Protein AF-A0A059C515-F1 (afdb_monomer)

Solvent-accessible surface area (backbone atoms only — not comparable to full-atom values): 14331 Å² total; per-residue (Å²): 95,68,68,57,52,56,50,42,71,74,67,39,84,42,75,73,49,51,68,60,41,17,65,54,20,40,55,52,39,53,46,28,71,75,69,33,53,80,64,53,57,75,72,48,82,73,54,76,78,49,45,63,53,48,50,50,46,46,50,54,56,61,72,62,64,78,89,68,88,66,91,82,68,89,79,18,59,69,30,32,51,43,47,43,44,51,47,48,43,53,40,58,69,48,97,62,66,66,65,83,68,39,76,64,58,82,75,47,92,76,71,58,97,82,65,66,47,71,65,56,51,50,54,50,50,56,30,59,57,29,16,33,40,92,59,68,47,12,58,42,27,17,50,25,50,16,46,48,44,49,39,90,91,23,62,68,56,32,52,56,47,51,54,51,48,52,54,57,70,69,49,87,54,92,45,73,58,45,50,31,28,52,46,20,50,44,46,18,51,31,39,25,57,70,61,38,52,59,79,75,46,58,81,47,45,66,61,55,49,51,54,49,57,54,43,64,73,33,72,67,34,74,73,28,69,69,47,42,53,32,51,54,54,27,53,53,36,53,51,58,60,71,48,79,86,77,80,61,92,81,65,81,130

Sequence (253 aa):
MFIIRSRTIELGASDEILAIIKPICIIIYSLVTVCGYKAVIKFFPHQVSDLELAVSLLEKCHDTNSVTSLRHESTGEMEAKCVILLWLSILVLVPFDIASVDSSIASNNELGELEPAPLVSRVLGFCKDYLSSAGPMRTISGLLLSRLLTRPDMPKAFIRFIDWTHEVLSSSKDDVMGHFQLLGVVEALAALFKAGSRNLLLDVVASVWNDISSLGKSGTAARSPLLRKFLVKLSQRIGLTCLPYRLPSWRYM

pLDDT: mean 84.83, std 12.85, range [37.69, 96.69]

Structure (mmCIF, N/CA/C/O backbone):
data_AF-A0A059C515-F1
#
_entry.id   AF-A0A059C515-F1
#
loop_
_atom_site.group_PDB
_atom_site.id
_atom_site.type_symbol
_atom_site.label_atom_id
_atom_site.label_alt_id
_atom_site.label_comp_id
_atom_site.label_asym_id
_atom_site.label_entity_id
_atom_site.label_seq_id
_atom_site.pdbx_PDB_ins_code
_atom_site.Cartn_x
_atom_site.Cartn_y
_atom_site.Cartn_z
_atom_site.occupancy
_atom_site.B_iso_or_equiv
_atom_site.auth_seq_id
_atom_site.auth_comp_id
_atom_site.auth_asym_id
_atom_site.auth_atom_id
_atom_site.pdbx_PDB_model_num
ATOM 1 N N . MET A 1 1 ? -4.165 0.964 20.915 1.00 81.69 1 MET A N 1
ATOM 2 C CA . MET A 1 1 ? -5.134 0.290 20.022 1.00 81.69 1 MET A CA 1
ATOM 3 C C . MET A 1 1 ? -6.350 -0.287 20.743 1.00 81.69 1 MET A C 1
ATOM 5 O O . MET A 1 1 ? -7.429 -0.152 20.194 1.00 81.69 1 MET A O 1
ATOM 9 N N . PHE A 1 2 ? -6.242 -0.863 21.952 1.00 78.75 2 PHE A N 1
ATOM 10 C CA . PHE A 1 2 ? -7.423 -1.369 22.683 1.00 78.75 2 PHE A CA 1
ATOM 11 C C . PHE A 1 2 ? -8.537 -0.318 22.852 1.00 78.75 2 PHE A C 1
ATOM 13 O O . PHE A 1 2 ? -9.677 -0.594 22.516 1.00 78.75 2 PHE A O 1
ATOM 20 N N . ILE A 1 3 ? -8.193 0.911 23.261 1.00 78.00 3 ILE A N 1
ATOM 21 C CA . ILE A 1 3 ? -9.158 2.020 23.400 1.00 78.00 3 ILE A CA 1
ATOM 22 C C . ILE A 1 3 ? -9.862 2.328 22.070 1.00 78.00 3 ILE A C 1
ATOM 24 O O . ILE A 1 3 ? -11.078 2.470 22.042 1.00 78.00 3 ILE A O 1
ATOM 28 N N . ILE A 1 4 ? -9.103 2.385 20.970 1.00 78.25 4 ILE A N 1
ATOM 29 C CA . ILE A 1 4 ? -9.640 2.620 19.621 1.00 78.25 4 ILE A CA 1
ATOM 30 C C . ILE A 1 4 ? -10.639 1.515 19.261 1.00 78.25 4 ILE A C 1
ATOM 32 O O . ILE A 1 4 ? -11.753 1.808 18.844 1.00 78.25 4 ILE A O 1
ATOM 36 N N . ARG A 1 5 ? -10.271 0.251 19.495 1.00 78.62 5 ARG A N 1
ATOM 37 C CA . ARG A 1 5 ? -11.127 -0.911 19.240 1.00 78.62 5 ARG A CA 1
ATOM 38 C C . ARG A 1 5 ? -12.416 -0.868 20.065 1.00 78.62 5 ARG A C 1
ATOM 40 O O . ARG A 1 5 ? -13.490 -0.913 19.480 1.00 78.62 5 ARG A O 1
ATOM 47 N N . SER A 1 6 ? -12.324 -0.736 21.390 1.00 78.94 6 SER A N 1
ATOM 48 C CA . SER A 1 6 ? -13.500 -0.740 22.272 1.00 78.94 6 SER A CA 1
ATOM 49 C C . SER A 1 6 ? -14.467 0.395 21.942 1.00 78.94 6 SER A C 1
ATOM 51 O O . SER A 1 6 ? -15.659 0.154 21.800 1.00 78.94 6 SER A O 1
ATOM 53 N N . ARG A 1 7 ? -13.956 1.614 21.717 1.00 76.75 7 ARG A N 1
ATOM 54 C CA . ARG A 1 7 ? -14.803 2.756 21.346 1.00 76.75 7 ARG A CA 1
ATOM 55 C C . ARG A 1 7 ? -15.457 2.588 19.982 1.00 76.75 7 ARG A C 1
ATOM 57 O O . ARG A 1 7 ? -16.612 2.961 19.832 1.00 76.75 7 ARG A O 1
ATOM 64 N N . THR A 1 8 ? -14.756 1.990 19.019 1.00 76.00 8 THR A N 1
ATOM 65 C CA . THR A 1 8 ? -15.328 1.725 17.689 1.00 76.00 8 THR A CA 1
ATOM 66 C C . THR A 1 8 ? -16.445 0.687 17.728 1.00 76.00 8 THR A C 1
ATOM 68 O O . THR A 1 8 ? -17.429 0.836 17.012 1.00 76.00 8 THR A O 1
ATOM 71 N N . ILE A 1 9 ? -16.333 -0.320 18.598 1.00 75.50 9 ILE A N 1
ATOM 72 C CA . ILE A 1 9 ? -17.394 -1.313 18.813 1.00 75.50 9 ILE A CA 1
ATOM 73 C C . ILE A 1 9 ? -18.608 -0.685 19.516 1.00 75.50 9 ILE A C 1
ATOM 75 O O . ILE A 1 9 ? -19.738 -0.974 19.143 1.00 75.50 9 ILE A O 1
ATOM 79 N N . GLU A 1 10 ? -18.387 0.171 20.519 1.00 71.62 10 GLU A N 1
ATOM 80 C CA . GLU A 1 10 ? -19.460 0.778 21.324 1.00 71.62 10 GLU A CA 1
ATOM 81 C C . GLU A 1 10 ? -20.285 1.821 20.563 1.00 71.62 10 GLU A C 1
ATOM 83 O O . GLU A 1 10 ? -21.504 1.859 20.697 1.00 71.62 10 GLU A O 1
ATOM 88 N N . LEU A 1 11 ? -19.624 2.693 19.801 1.00 63.88 11 LEU A N 1
ATOM 89 C CA . LEU A 1 11 ? -20.258 3.873 19.205 1.00 63.88 11 LEU A CA 1
ATOM 90 C C . LEU A 1 11 ? -20.558 3.693 17.704 1.00 63.88 11 LEU A C 1
ATOM 92 O O . LEU A 1 11 ? -21.247 4.530 17.121 1.00 63.88 11 LEU A O 1
ATOM 96 N N . GLY A 1 12 ? -20.057 2.612 17.083 1.00 64.00 12 GLY A N 1
ATOM 97 C CA . GLY A 1 12 ? -20.049 2.423 15.628 1.00 64.00 12 GLY A CA 1
ATOM 98 C C . GLY A 1 12 ? -19.200 3.491 14.938 1.00 64.00 12 GLY A C 1
ATOM 99 O O . GLY A 1 12 ? -19.010 4.571 15.477 1.00 64.00 12 GLY A O 1
ATOM 100 N N . ALA A 1 13 ? -18.652 3.252 13.744 1.00 62.75 13 ALA A N 1
ATOM 101 C CA . ALA A 1 13 ? -17.905 4.309 13.055 1.00 62.75 13 ALA A CA 1
ATOM 102 C C . ALA A 1 13 ? -18.816 5.560 12.975 1.00 62.75 13 ALA A C 1
ATOM 104 O O . ALA A 1 13 ? -19.848 5.520 12.325 1.00 62.75 13 ALA A O 1
ATOM 105 N N . SER A 1 14 ? -18.517 6.637 13.698 1.00 72.50 14 SER A N 1
ATOM 106 C CA . SER A 1 14 ? -19.357 7.832 13.893 1.00 72.50 14 SER A CA 1
ATOM 107 C C . SER A 1 14 ? -18.420 9.022 14.082 1.00 72.50 14 SER A C 1
ATOM 109 O O . SER A 1 14 ? -17.276 8.835 14.508 1.00 72.50 14 SER A O 1
ATOM 111 N N . ASP A 1 15 ? -18.858 10.235 13.754 1.00 72.12 15 ASP A N 1
ATOM 112 C CA . ASP A 1 15 ? -17.992 11.423 13.793 1.00 72.12 15 ASP A CA 1
ATOM 113 C C . ASP A 1 15 ? -17.484 11.719 15.214 1.00 72.12 15 ASP A C 1
ATOM 115 O O . ASP A 1 15 ? -16.345 12.154 15.402 1.00 72.12 15 ASP A O 1
ATOM 119 N N . GLU A 1 16 ? -18.273 11.363 16.231 1.00 76.81 16 GLU A N 1
ATOM 120 C CA . GLU A 1 16 ? -17.880 11.434 17.643 1.00 76.81 16 GLU A CA 1
ATOM 121 C C . GLU A 1 16 ? -16.689 10.521 17.966 1.00 76.81 16 GLU A C 1
ATOM 123 O O . GLU A 1 16 ? -15.795 10.893 18.731 1.00 76.81 16 GLU A O 1
ATOM 128 N N . ILE A 1 17 ? -16.616 9.343 17.335 1.00 80.56 17 ILE A N 1
ATOM 129 C CA . ILE A 1 17 ? -15.472 8.443 17.496 1.00 80.56 17 ILE A CA 1
ATOM 130 C C . ILE A 1 17 ? -14.214 9.096 16.944 1.00 80.56 17 ILE A C 1
ATOM 132 O O . ILE A 1 17 ? -13.145 9.000 17.552 1.00 80.56 17 ILE A O 1
ATOM 136 N N . LEU A 1 18 ? -14.321 9.742 15.785 1.00 78.88 18 LEU A N 1
ATOM 137 C CA . LEU A 1 18 ? -13.162 10.315 15.122 1.00 78.88 18 LEU A CA 1
ATOM 138 C C . LEU A 1 18 ? -12.515 11.404 15.990 1.00 78.88 18 LEU A C 1
ATOM 140 O O . LEU A 1 18 ? -11.286 11.462 16.074 1.00 78.88 18 LEU A O 1
ATOM 144 N N . ALA A 1 19 ? -13.321 12.193 16.708 1.00 80.81 19 ALA A N 1
ATOM 145 C CA . ALA A 1 19 ? -12.839 13.178 17.677 1.00 80.81 19 ALA A CA 1
ATOM 146 C C . ALA A 1 19 ? -12.031 12.546 18.830 1.00 80.81 19 ALA A C 1
ATOM 148 O O . ALA A 1 19 ? -11.053 13.133 19.291 1.00 80.81 19 ALA A O 1
ATOM 149 N N . ILE A 1 20 ? -12.383 11.328 19.256 1.00 83.88 20 ILE A N 1
ATOM 150 C CA . ILE A 1 20 ? -11.673 10.585 20.312 1.00 83.88 20 ILE A CA 1
ATOM 151 C C . ILE A 1 20 ? -10.415 9.892 19.763 1.00 83.88 20 ILE A C 1
ATOM 153 O O . ILE A 1 20 ? -9.376 9.855 20.425 1.00 83.88 20 ILE A O 1
ATOM 157 N N . ILE A 1 21 ? -10.489 9.324 18.555 1.00 86.00 21 ILE A N 1
ATOM 158 C CA . ILE A 1 21 ? -9.388 8.567 17.946 1.00 86.00 21 ILE A CA 1
ATOM 159 C C . ILE A 1 21 ? -8.242 9.491 17.528 1.00 86.00 21 ILE A C 1
ATOM 161 O O . ILE A 1 21 ? -7.082 9.135 17.738 1.00 86.00 21 ILE A O 1
ATOM 165 N N . LYS A 1 22 ? -8.542 10.669 16.963 1.00 88.06 22 LYS A N 1
ATOM 166 C CA . LYS A 1 22 ? -7.547 11.611 16.421 1.00 88.06 22 LYS A CA 1
ATOM 167 C C . LYS A 1 22 ? -6.398 11.905 17.411 1.00 88.06 22 LYS A C 1
ATOM 169 O O . LYS A 1 22 ? -5.252 11.623 17.053 1.00 88.06 22 LYS A O 1
ATOM 174 N N . PRO A 1 23 ? -6.638 12.343 18.667 1.00 88.75 23 PRO A N 1
ATOM 175 C CA . PRO A 1 23 ? -5.567 12.565 19.647 1.00 88.75 23 PRO A CA 1
ATOM 176 C C . PRO A 1 23 ? -4.734 11.315 19.958 1.00 88.75 23 PRO A C 1
ATOM 178 O O . PRO A 1 23 ? -3.511 11.381 20.075 1.00 88.75 23 PRO A O 1
ATOM 181 N N . ILE A 1 24 ? -5.377 10.147 20.056 1.00 90.12 24 ILE A N 1
ATOM 182 C CA . ILE A 1 24 ? -4.689 8.877 20.328 1.00 90.12 24 ILE A CA 1
ATOM 183 C C . ILE A 1 24 ? -3.789 8.505 19.144 1.00 90.12 24 ILE A C 1
ATOM 185 O O . ILE A 1 24 ? -2.650 8.071 19.332 1.00 90.12 24 ILE A O 1
ATOM 189 N N . CYS A 1 25 ? -4.276 8.696 17.920 1.00 90.69 25 CYS A N 1
ATOM 190 C CA . CYS A 1 25 ? -3.511 8.456 16.706 1.00 90.69 25 CYS A CA 1
ATOM 191 C C . CYS A 1 25 ? -2.313 9.396 16.578 1.00 90.69 25 CYS A C 1
ATOM 193 O O . CYS A 1 25 ? -1.275 8.931 16.121 1.00 90.69 25 CYS A O 1
ATOM 195 N N . ILE A 1 26 ? -2.391 10.647 17.048 1.00 91.38 26 ILE A N 1
ATOM 196 C CA . ILE A 1 26 ? -1.224 11.547 17.114 1.00 91.38 26 ILE A CA 1
ATOM 197 C C . ILE A 1 26 ? -0.125 10.944 17.997 1.00 91.38 26 ILE A C 1
ATOM 199 O O . ILE A 1 26 ? 1.039 10.883 17.592 1.00 91.38 26 ILE A O 1
ATOM 203 N N . ILE A 1 27 ? -0.484 10.437 19.180 1.00 92.38 27 ILE A N 1
ATOM 204 C CA . ILE A 1 27 ? 0.472 9.810 20.105 1.00 92.38 27 ILE A CA 1
ATOM 205 C C . ILE A 1 27 ? 1.080 8.549 19.475 1.00 92.38 27 ILE A C 1
ATOM 207 O O . ILE A 1 27 ? 2.300 8.384 19.459 1.00 92.38 27 ILE A O 1
ATOM 211 N N . ILE A 1 28 ? 0.248 7.667 18.911 1.00 92.44 28 ILE A N 1
ATOM 212 C CA . ILE A 1 28 ? 0.721 6.433 18.265 1.00 92.44 28 ILE A CA 1
ATOM 213 C C . ILE A 1 28 ? 1.616 6.762 17.069 1.00 92.44 28 ILE A C 1
ATOM 215 O O . ILE A 1 28 ? 2.667 6.145 16.904 1.00 92.44 28 ILE A O 1
ATOM 219 N N . TYR A 1 29 ? 1.232 7.735 16.246 1.00 93.19 29 TYR A N 1
ATOM 220 C CA . TYR A 1 29 ? 2.023 8.159 15.101 1.00 93.19 29 TYR A CA 1
ATOM 221 C C . TYR A 1 29 ? 3.371 8.740 15.541 1.00 93.19 29 TYR A C 1
ATOM 223 O O . TYR A 1 29 ? 4.395 8.396 14.957 1.00 93.19 29 TYR A O 1
ATOM 231 N N . SER A 1 30 ? 3.404 9.511 16.629 1.00 93.06 30 SER A N 1
ATOM 232 C CA . SER A 1 30 ? 4.649 10.010 17.229 1.00 93.06 30 SER A CA 1
ATOM 233 C C . SER A 1 30 ? 5.569 8.869 17.689 1.00 93.06 30 SER A C 1
ATOM 235 O O . SER A 1 30 ? 6.781 8.913 17.491 1.00 93.06 30 SER A O 1
ATOM 237 N N . LEU A 1 31 ? 5.014 7.784 18.237 1.00 93.31 31 LEU A N 1
ATOM 238 C CA . LEU A 1 31 ? 5.797 6.581 18.544 1.00 93.31 31 LEU A CA 1
ATOM 239 C C . LEU A 1 31 ? 6.290 5.877 17.272 1.00 93.31 31 LEU A C 1
ATOM 241 O O . LEU A 1 31 ? 7.421 5.396 17.225 1.00 93.31 31 LEU A O 1
ATOM 245 N N . VAL A 1 32 ? 5.464 5.822 16.224 1.00 94.12 32 VAL A N 1
ATOM 246 C CA . VAL A 1 32 ? 5.832 5.231 14.927 1.00 94.12 32 VAL A CA 1
ATOM 247 C C . VAL A 1 32 ? 6.980 5.998 14.271 1.00 94.12 32 VAL A C 1
ATOM 249 O O . VAL A 1 32 ? 7.855 5.363 13.677 1.00 94.12 32 VAL A O 1
ATOM 252 N N . THR A 1 33 ? 7.007 7.328 14.380 1.00 92.25 33 THR A N 1
ATOM 253 C CA . THR A 1 33 ? 8.072 8.161 13.807 1.00 92.25 33 THR A CA 1
ATOM 254 C C . THR A 1 33 ? 9.383 8.040 14.581 1.00 92.25 33 THR A C 1
ATOM 256 O O . THR A 1 33 ? 10.433 7.943 13.948 1.00 92.25 33 THR A O 1
ATOM 259 N N . VAL A 1 34 ? 9.342 7.974 15.917 1.00 94.88 34 VAL A N 1
ATOM 260 C CA . VAL A 1 34 ? 10.549 7.885 16.763 1.00 94.88 34 VAL A CA 1
ATOM 261 C C . VAL A 1 34 ? 11.114 6.462 16.829 1.00 94.88 34 VAL A C 1
ATOM 263 O O . VAL A 1 34 ? 12.306 6.256 16.615 1.00 94.88 34 VAL A O 1
ATOM 266 N N . CYS A 1 35 ? 10.278 5.459 17.109 1.00 92.62 35 CYS A N 1
ATOM 267 C CA . CYS A 1 35 ? 10.721 4.072 17.305 1.00 92.62 35 CYS A CA 1
ATOM 268 C C . CYS A 1 35 ? 10.749 3.252 16.004 1.00 92.62 35 CYS A C 1
ATOM 270 O O . CYS A 1 35 ? 11.296 2.147 15.965 1.00 92.62 35 CYS A O 1
ATOM 272 N N . GLY A 1 36 ? 10.131 3.766 14.940 1.00 92.62 36 GLY A N 1
ATOM 273 C CA . GLY A 1 36 ? 9.911 3.053 13.690 1.00 92.62 36 GLY A CA 1
ATOM 274 C C . GLY A 1 36 ? 8.684 2.138 13.737 1.00 92.62 36 GLY A C 1
ATOM 275 O O . GLY A 1 36 ? 8.424 1.429 14.713 1.00 92.62 36 GLY A O 1
ATOM 276 N N . TYR A 1 37 ? 7.950 2.081 12.622 1.00 92.56 37 TYR A N 1
ATOM 277 C CA . TYR A 1 37 ? 6.679 1.350 12.542 1.00 92.56 37 TYR A CA 1
ATOM 278 C C . TYR A 1 37 ? 6.788 -0.119 12.974 1.00 92.56 37 TYR A C 1
ATOM 280 O O . TYR A 1 37 ? 5.905 -0.623 13.656 1.00 92.56 37 TYR A O 1
ATOM 288 N N . LYS A 1 38 ? 7.890 -0.809 12.645 1.00 92.50 38 LYS A N 1
ATOM 289 C CA . LYS A 1 38 ? 8.082 -2.235 12.961 1.00 92.50 38 LYS A CA 1
ATOM 290 C C . LYS A 1 38 ? 8.102 -2.547 14.456 1.00 92.50 38 LYS A C 1
ATOM 292 O O . LYS A 1 38 ? 7.774 -3.669 14.831 1.00 92.50 38 LYS A O 1
ATOM 297 N N . ALA A 1 39 ? 8.541 -1.603 15.285 1.00 93.69 39 ALA A N 1
ATOM 298 C CA . ALA A 1 39 ? 8.528 -1.770 16.732 1.00 93.69 39 ALA A CA 1
ATOM 299 C C . ALA A 1 39 ? 7.097 -1.640 17.267 1.00 93.69 39 ALA A C 1
ATOM 301 O O . ALA A 1 39 ? 6.660 -2.466 18.061 1.00 93.69 39 ALA A O 1
ATOM 302 N N . VAL A 1 40 ? 6.355 -0.654 16.759 1.00 92.88 40 VAL A N 1
ATOM 303 C CA . VAL A 1 40 ? 5.016 -0.298 17.241 1.00 92.88 40 VAL A CA 1
ATOM 304 C C . VAL A 1 40 ? 3.941 -1.289 16.784 1.00 92.88 40 VAL A C 1
ATOM 306 O O . VAL A 1 40 ? 3.088 -1.668 17.583 1.00 92.88 40 VAL A O 1
ATOM 309 N N . ILE A 1 41 ? 4.000 -1.772 15.536 1.00 91.69 41 ILE A N 1
ATOM 310 C CA . ILE A 1 41 ? 2.987 -2.691 14.982 1.00 91.69 41 ILE A CA 1
ATOM 311 C C . ILE A 1 41 ? 2.811 -3.978 15.792 1.00 91.69 41 ILE A C 1
ATOM 313 O O . ILE A 1 41 ? 1.730 -4.550 15.808 1.00 91.69 41 ILE A O 1
ATOM 317 N N . LYS A 1 42 ? 3.846 -4.423 16.510 1.00 90.25 42 LYS A N 1
ATOM 318 C CA . LYS A 1 42 ? 3.786 -5.637 17.337 1.00 90.25 42 LYS A CA 1
ATOM 319 C C . LYS A 1 42 ? 2.742 -5.542 18.453 1.00 90.25 42 LYS A C 1
ATOM 321 O O . LYS A 1 42 ? 2.279 -6.568 18.931 1.00 90.25 42 LYS A O 1
ATOM 326 N N . PHE A 1 43 ? 2.379 -4.324 18.853 1.00 90.06 43 PHE A N 1
ATOM 327 C CA . PHE A 1 43 ? 1.407 -4.050 19.912 1.00 90.06 43 PHE A CA 1
ATOM 328 C C . PHE A 1 43 ? -0.010 -3.796 19.385 1.00 90.06 43 PHE A C 1
ATOM 330 O O . PHE A 1 43 ? -0.911 -3.459 20.156 1.00 90.06 43 PHE A O 1
ATOM 337 N N . PHE A 1 44 ? -0.223 -3.886 18.072 1.00 90.62 44 PHE A N 1
ATOM 338 C CA . PHE A 1 44 ? -1.554 -3.723 17.503 1.00 90.62 44 PHE A CA 1
ATOM 339 C C . PHE A 1 44 ? -2.353 -5.022 17.681 1.00 90.62 44 PHE A C 1
ATOM 341 O O . PHE A 1 44 ? -1.762 -6.095 17.763 1.00 90.62 44 PHE A O 1
ATOM 348 N N . PRO A 1 45 ? -3.686 -4.968 17.798 1.00 89.25 45 PRO A N 1
ATOM 349 C CA . PRO A 1 45 ? -4.510 -6.165 17.861 1.00 89.25 45 PRO A CA 1
ATOM 350 C C . PRO A 1 45 ? -4.573 -6.823 16.477 1.00 89.25 45 PRO A C 1
ATOM 352 O O . PRO A 1 45 ? -4.548 -6.142 15.452 1.00 89.25 45 PRO A O 1
ATOM 355 N N . HIS A 1 46 ? -4.624 -8.154 16.473 1.00 88.12 46 HIS A N 1
ATOM 356 C CA . HIS A 1 46 ? -4.555 -8.997 15.273 1.00 88.12 46 HIS A CA 1
ATOM 357 C C . HIS A 1 46 ? -5.832 -9.837 15.096 1.00 88.12 46 HIS A C 1
ATOM 359 O O . HIS A 1 46 ? -5.781 -10.933 14.541 1.00 88.12 46 HIS A O 1
ATOM 365 N N . GLN A 1 47 ? -6.964 -9.395 15.650 1.00 86.19 47 GLN A N 1
ATOM 366 C CA . GLN A 1 47 ? -8.194 -10.180 15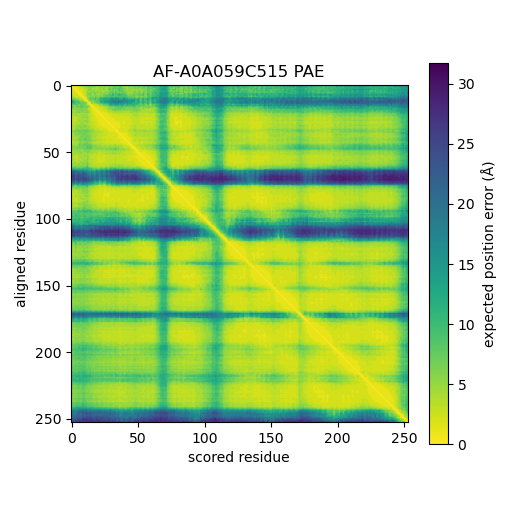.590 1.00 86.19 47 GLN A CA 1
ATOM 367 C C . GLN A 1 47 ? -8.871 -10.015 14.232 1.00 86.19 47 GLN A C 1
ATOM 369 O O . GLN A 1 47 ? -8.890 -8.929 13.663 1.00 86.19 47 GLN A O 1
ATOM 374 N N . VAL A 1 48 ? -9.459 -11.101 13.732 1.00 83.12 48 VAL A N 1
ATOM 375 C CA . VAL A 1 48 ? -10.125 -11.136 12.421 1.00 83.12 48 VAL A CA 1
ATOM 376 C C . VAL A 1 48 ? -11.294 -10.151 12.356 1.00 83.12 48 VAL A C 1
ATOM 378 O O . VAL A 1 48 ? -11.447 -9.433 11.374 1.00 83.12 48 VAL A O 1
ATOM 381 N N . SER A 1 49 ? -12.055 -10.054 13.451 1.00 82.44 49 SER A N 1
ATOM 382 C CA . SER A 1 49 ? -13.174 -9.118 13.621 1.00 82.44 49 SER A CA 1
ATOM 383 C C . SER A 1 49 ? -12.776 -7.652 13.462 1.00 82.44 49 SER A C 1
ATOM 385 O O . SER A 1 49 ? -13.617 -6.807 13.178 1.00 82.44 49 SER A O 1
ATOM 387 N N . ASP A 1 50 ? -11.497 -7.331 13.664 1.00 85.38 50 ASP A N 1
ATOM 388 C CA . ASP A 1 50 ? -11.021 -5.957 13.594 1.00 85.38 50 ASP A CA 1
ATOM 389 C C . ASP A 1 50 ? -10.789 -5.496 12.142 1.00 85.38 50 ASP A C 1
ATOM 391 O O . ASP A 1 50 ? -10.583 -4.306 11.916 1.00 85.38 50 ASP A O 1
ATOM 395 N N . LEU A 1 51 ? -10.810 -6.405 11.154 1.00 87.12 51 LEU A N 1
ATOM 396 C CA . LEU A 1 51 ? -10.560 -6.073 9.747 1.00 87.12 51 LEU A CA 1
ATOM 397 C C . LEU A 1 51 ? -11.648 -5.161 9.174 1.00 87.12 51 LEU A C 1
ATOM 399 O O . LEU A 1 51 ? -11.337 -4.064 8.714 1.00 87.12 51 LEU A O 1
ATOM 403 N N . GLU A 1 52 ? -12.909 -5.586 9.237 1.00 86.50 52 GLU A N 1
ATOM 404 C CA . GLU A 1 52 ? -14.050 -4.799 8.751 1.00 86.50 52 GLU A CA 1
ATOM 405 C C . GLU A 1 52 ? -14.160 -3.466 9.508 1.00 86.50 52 GLU A C 1
ATOM 407 O O . GLU A 1 52 ? -14.316 -2.399 8.910 1.00 86.50 52 GLU A O 1
ATOM 412 N N . LEU A 1 53 ? -13.934 -3.510 10.824 1.00 87.75 53 LEU A N 1
ATOM 413 C CA . LEU A 1 53 ? -13.879 -2.333 11.683 1.00 87.75 53 LEU A CA 1
ATOM 414 C C . LEU A 1 53 ? -12.807 -1.341 11.209 1.00 87.75 53 LEU A C 1
ATOM 416 O O . LEU A 1 53 ? -13.100 -0.160 11.023 1.00 87.75 53 LEU A O 1
ATOM 420 N N . ALA A 1 54 ? -11.576 -1.794 10.971 1.00 89.81 54 ALA A N 1
ATOM 421 C CA . ALA A 1 54 ? -10.490 -0.926 10.529 1.00 89.81 54 ALA A CA 1
ATOM 422 C C . ALA A 1 54 ? -10.744 -0.326 9.134 1.00 89.81 54 ALA A C 1
ATOM 424 O O . ALA A 1 54 ? -10.387 0.831 8.906 1.00 89.81 54 ALA A O 1
ATOM 425 N N . VAL A 1 55 ? -11.387 -1.067 8.222 1.00 90.06 55 VAL A N 1
ATOM 426 C CA . VAL A 1 55 ? -11.789 -0.545 6.904 1.00 90.06 55 VAL A CA 1
ATOM 427 C C . VAL A 1 55 ? -12.865 0.530 7.049 1.00 90.06 55 VAL A C 1
ATOM 429 O O . VAL A 1 55 ? -12.710 1.603 6.472 1.00 90.06 55 VAL A O 1
ATOM 432 N N . SER A 1 56 ? -13.893 0.299 7.872 1.00 88.81 56 SER A N 1
ATOM 433 C CA . SER A 1 56 ? -14.953 1.289 8.119 1.00 88.81 56 SER A CA 1
ATOM 434 C C . SER A 1 56 ? -14.413 2.586 8.738 1.00 88.81 56 SER A C 1
ATOM 436 O O . SER A 1 56 ? -14.810 3.682 8.349 1.00 88.81 56 SER A O 1
ATOM 438 N N . LEU A 1 57 ? -13.443 2.489 9.656 1.00 87.62 57 LEU A N 1
ATOM 439 C CA . LEU A 1 57 ? -12.774 3.662 10.219 1.00 87.62 57 LEU A CA 1
ATOM 440 C C . LEU A 1 57 ? -11.963 4.413 9.163 1.00 87.62 57 LEU A C 1
ATOM 442 O O . LEU A 1 57 ? -11.951 5.645 9.169 1.00 87.62 57 LEU A O 1
ATOM 446 N N . LEU A 1 58 ? -11.271 3.688 8.278 1.00 89.38 58 LEU A N 1
ATOM 447 C CA . LEU A 1 58 ? -10.493 4.302 7.206 1.00 89.38 58 LEU A CA 1
ATOM 448 C C . LEU A 1 58 ? -11.398 5.046 6.224 1.00 89.38 58 LEU A C 1
ATOM 450 O O . LEU A 1 58 ? -11.061 6.161 5.843 1.00 89.38 58 LEU A O 1
ATOM 454 N N . GLU A 1 59 ? -12.536 4.452 5.868 1.00 89.44 59 GLU A N 1
ATOM 455 C CA . GLU A 1 59 ? -13.561 5.045 5.004 1.00 89.44 59 GLU A CA 1
ATOM 456 C C . GLU A 1 59 ? -14.056 6.375 5.575 1.00 89.44 59 GLU A C 1
ATOM 458 O O . GLU A 1 59 ? -13.926 7.411 4.927 1.00 89.44 59 GLU A O 1
ATOM 463 N N . LYS A 1 60 ? -14.441 6.403 6.856 1.00 86.25 60 LYS A N 1
ATOM 464 C CA . LYS A 1 60 ? -14.834 7.660 7.510 1.00 86.25 60 LYS A CA 1
ATOM 465 C C . LYS A 1 60 ? -13.735 8.707 7.519 1.00 86.25 60 LYS A C 1
ATOM 467 O O . LYS A 1 60 ? -14.003 9.879 7.270 1.00 86.25 60 LYS A O 1
ATOM 472 N N . CYS A 1 61 ? -12.498 8.295 7.802 1.00 84.56 61 CYS A N 1
ATOM 473 C CA . CYS A 1 61 ? -11.350 9.198 7.758 1.00 84.56 61 CYS A CA 1
ATOM 474 C C . CYS A 1 61 ? -11.099 9.721 6.336 1.00 84.56 61 CYS A C 1
ATOM 476 O O . CYS A 1 61 ? -10.613 10.840 6.175 1.00 84.56 61 CYS A O 1
ATOM 478 N N . HIS A 1 62 ? -11.353 8.908 5.308 1.00 84.06 62 HIS A N 1
ATOM 479 C CA . HIS A 1 62 ? -11.183 9.281 3.909 1.00 84.06 62 HIS A CA 1
ATOM 480 C C . HIS A 1 62 ? -12.193 10.361 3.501 1.00 84.06 62 HIS A C 1
ATOM 482 O O . HIS A 1 62 ? -11.776 11.375 2.943 1.00 84.06 62 HIS A O 1
ATOM 488 N N . ASP A 1 63 ? -13.464 10.194 3.872 1.00 78.88 63 ASP A N 1
ATOM 489 C CA . ASP A 1 63 ? -14.552 11.123 3.536 1.00 78.88 63 ASP A CA 1
ATOM 490 C C . ASP A 1 63 ? -14.456 12.465 4.273 1.00 78.88 63 ASP A C 1
ATOM 492 O O . ASP A 1 63 ? -14.839 13.504 3.733 1.00 78.88 63 ASP A O 1
ATOM 496 N N . THR A 1 64 ? -13.869 12.480 5.476 1.00 70.69 64 THR A N 1
ATOM 497 C CA . THR A 1 64 ? -13.516 13.718 6.198 1.00 70.69 64 THR A CA 1
ATOM 498 C C . THR A 1 64 ? -12.294 14.401 5.568 1.00 70.69 64 THR A C 1
ATOM 500 O O . THR A 1 64 ? -11.257 14.609 6.199 1.00 70.69 64 THR A O 1
ATOM 503 N N . ASN A 1 65 ? -12.383 14.750 4.284 1.00 57.06 65 ASN A N 1
ATOM 504 C CA . ASN A 1 65 ? -11.392 15.593 3.630 1.00 57.06 65 ASN A CA 1
ATOM 505 C C . ASN A 1 65 ? -11.430 16.998 4.247 1.00 57.06 65 ASN A C 1
ATOM 507 O O . ASN A 1 65 ? -12.402 17.736 4.098 1.00 57.06 65 ASN A O 1
ATOM 511 N N . SER A 1 66 ? -10.351 17.339 4.958 1.00 51.97 66 SER A N 1
ATOM 512 C CA . SER A 1 66 ? -10.094 18.641 5.574 1.00 51.97 66 SER A CA 1
ATOM 513 C C . SER A 1 66 ? -10.467 19.807 4.652 1.00 51.97 66 SER A C 1
ATOM 515 O O . SER A 1 66 ? -9.806 20.077 3.650 1.00 51.97 66 SER A O 1
ATOM 517 N N . VAL A 1 67 ? -11.493 20.551 5.061 1.00 48.62 67 VAL A N 1
ATOM 518 C CA . VAL A 1 67 ? -11.819 21.902 4.574 1.00 48.62 67 VAL A CA 1
ATOM 519 C C . VAL A 1 67 ? -10.824 22.940 5.139 1.00 48.62 67 VAL A C 1
ATOM 521 O O . VAL A 1 67 ? -10.855 24.117 4.795 1.00 48.62 67 VAL A O 1
ATOM 524 N N . THR A 1 68 ? -9.888 22.529 5.998 1.00 43.31 68 THR A N 1
ATOM 525 C CA . THR A 1 68 ? -9.016 23.413 6.776 1.00 43.31 68 THR A CA 1
ATOM 526 C C . THR A 1 68 ? -7.564 23.328 6.309 1.00 43.31 68 THR A C 1
ATOM 528 O O . THR A 1 68 ? -6.675 22.806 6.974 1.00 43.31 68 THR A O 1
ATOM 531 N N . SER A 1 69 ? -7.289 23.960 5.168 1.00 38.94 69 SER A N 1
ATOM 532 C CA . SER A 1 69 ? -5.946 24.194 4.615 1.00 38.94 69 SER A CA 1
ATOM 533 C C . SER A 1 69 ? -5.077 25.178 5.426 1.00 38.94 69 SER A C 1
ATOM 535 O O . SER A 1 69 ? -4.112 25.734 4.896 1.00 38.94 69 SER A O 1
ATOM 537 N N . LEU A 1 70 ? -5.394 25.436 6.697 1.00 40.84 70 LEU A N 1
ATOM 538 C CA . LEU A 1 70 ? -4.654 26.366 7.546 1.00 40.84 70 LEU A CA 1
ATOM 539 C C . LEU A 1 70 ? -3.759 25.583 8.503 1.00 40.84 70 LEU A C 1
ATOM 541 O O . LEU A 1 70 ? -4.158 25.124 9.568 1.00 40.84 70 LEU A O 1
ATOM 545 N N . ARG A 1 71 ? -2.507 25.438 8.064 1.00 42.44 71 ARG A N 1
ATOM 546 C CA . ARG A 1 71 ? -1.366 24.974 8.852 1.00 42.44 71 ARG A CA 1
ATOM 547 C C . ARG A 1 71 ? -1.288 25.770 10.159 1.00 42.44 71 ARG A C 1
ATOM 549 O O . ARG A 1 71 ? -0.791 26.890 10.116 1.00 42.44 71 ARG A O 1
ATOM 556 N N . HIS A 1 72 ? -1.731 25.207 11.281 1.00 37.69 72 HIS A N 1
ATOM 557 C CA . HIS A 1 72 ? -1.138 25.488 12.600 1.00 37.69 72 HIS A CA 1
ATOM 558 C C . HIS A 1 72 ? -1.496 24.475 13.693 1.00 37.69 72 HIS A C 1
ATOM 560 O O . HIS A 1 72 ? -0.773 24.403 14.679 1.00 37.69 72 HIS A O 1
ATOM 566 N N . GLU A 1 73 ? -2.509 23.628 13.508 1.00 46.53 73 GLU A N 1
ATOM 567 C CA . GLU A 1 73 ? -2.824 22.572 14.474 1.00 46.53 73 GLU A CA 1
ATOM 568 C C . GLU A 1 73 ? -2.950 21.232 13.756 1.00 46.53 73 GLU A C 1
ATOM 570 O O . GLU A 1 73 ? -3.733 21.086 12.817 1.00 46.53 73 GLU A O 1
ATOM 575 N N . SER A 1 74 ? -2.151 20.245 14.167 1.00 57.22 74 SER A N 1
ATOM 576 C CA . SER A 1 74 ? -2.294 18.865 13.711 1.00 57.22 74 SER A CA 1
ATOM 577 C C . SER A 1 74 ? -3.683 18.366 14.107 1.00 57.22 74 SER A C 1
ATOM 579 O O . SER A 1 74 ? -3.880 17.893 15.222 1.00 57.22 74 SER A O 1
ATOM 581 N N . THR A 1 75 ? -4.662 18.445 13.201 1.00 68.69 75 THR A N 1
ATOM 582 C CA . THR A 1 75 ? -6.044 17.977 13.430 1.00 68.69 75 THR A CA 1
ATOM 583 C C . THR A 1 75 ? -6.113 16.456 13.677 1.00 68.69 75 THR A C 1
ATOM 585 O O . THR A 1 75 ? -7.185 15.899 13.895 1.00 68.69 75 THR A O 1
ATOM 588 N N . GLY A 1 76 ? -4.979 15.744 13.629 1.00 79.38 76 GLY A N 1
ATOM 589 C CA . GLY A 1 76 ? -4.872 14.306 13.866 1.00 79.38 76 GLY A CA 1
ATOM 590 C C . GLY A 1 76 ? -5.388 13.450 12.712 1.00 79.38 76 GLY A C 1
ATOM 591 O O . GLY A 1 76 ? -5.360 12.227 12.799 1.00 79.38 76 GLY A O 1
ATOM 592 N N . GLU A 1 77 ? -5.883 14.065 11.635 1.00 85.31 77 GLU A N 1
ATOM 593 C CA . GLU A 1 77 ? -6.477 13.377 10.481 1.00 85.31 77 GLU A CA 1
ATOM 594 C C . GLU A 1 77 ? -5.451 12.564 9.710 1.00 85.31 77 GLU A C 1
ATOM 596 O O . GLU A 1 77 ? -5.688 11.412 9.343 1.00 85.31 77 GLU A O 1
ATOM 601 N N . MET A 1 78 ? -4.288 13.166 9.481 1.00 87.94 78 MET A N 1
ATOM 602 C CA . MET A 1 78 ? -3.197 12.518 8.778 1.00 87.94 78 MET A CA 1
ATOM 603 C C . MET A 1 78 ? -2.667 11.334 9.588 1.00 87.94 78 MET A C 1
ATOM 605 O O . MET A 1 78 ? -2.458 10.242 9.053 1.00 87.94 78 MET A O 1
ATOM 609 N N . GLU A 1 79 ? -2.472 11.553 10.885 1.00 90.94 79 GLU A N 1
ATOM 610 C CA . GLU A 1 79 ? -1.993 10.571 11.844 1.00 90.94 79 GLU A CA 1
ATOM 611 C C . GLU A 1 79 ? -2.989 9.420 11.984 1.00 90.94 79 GLU A C 1
ATOM 613 O O . GLU A 1 79 ? -2.578 8.260 11.961 1.00 90.94 79 GLU A O 1
ATOM 618 N N . ALA A 1 80 ? -4.293 9.713 12.035 1.00 90.88 80 ALA A N 1
ATOM 619 C CA . ALA A 1 80 ? -5.351 8.707 12.043 1.00 90.88 80 ALA A CA 1
ATOM 620 C C . ALA A 1 80 ? -5.300 7.830 10.789 1.00 90.88 80 ALA A C 1
ATOM 622 O O . ALA A 1 80 ? -5.161 6.611 10.911 1.00 90.88 80 ALA A O 1
ATOM 623 N N . LYS A 1 81 ? -5.289 8.435 9.591 1.00 91.56 81 LYS A N 1
ATOM 624 C CA . LYS A 1 81 ? -5.152 7.711 8.313 1.00 91.56 81 LYS A CA 1
ATOM 625 C C . LYS A 1 81 ? -3.907 6.815 8.310 1.00 91.56 81 LYS A C 1
ATOM 627 O O . LYS A 1 81 ? -3.991 5.634 7.981 1.00 91.56 81 LYS A O 1
ATOM 632 N N . CYS A 1 82 ? -2.756 7.334 8.745 1.00 92.50 82 CYS A N 1
ATOM 633 C CA . CYS A 1 82 ? -1.505 6.570 8.796 1.00 92.50 82 CYS A CA 1
ATOM 634 C C . CYS A 1 82 ? -1.562 5.390 9.776 1.00 92.50 82 CYS A C 1
ATOM 636 O O . CYS A 1 82 ? -1.125 4.290 9.437 1.00 92.50 82 CYS A O 1
ATOM 638 N N . VAL A 1 83 ? -2.078 5.604 10.989 1.00 94.12 83 VAL A N 1
ATOM 639 C CA . VAL A 1 83 ? -2.172 4.566 12.026 1.00 94.12 83 VAL A CA 1
ATOM 640 C C . VAL A 1 83 ? -3.157 3.473 11.615 1.00 94.12 83 VAL A C 1
ATOM 642 O O . VAL A 1 83 ? -2.850 2.295 11.796 1.00 94.12 83 VAL A O 1
ATOM 645 N N . ILE A 1 84 ? -4.292 3.836 11.013 1.00 93.38 84 ILE A N 1
ATOM 646 C CA . ILE A 1 84 ? -5.295 2.877 10.533 1.00 93.38 84 ILE A CA 1
ATOM 647 C C . ILE A 1 84 ? -4.752 2.068 9.348 1.00 93.38 84 ILE A C 1
ATOM 649 O O . ILE A 1 84 ? -4.827 0.841 9.373 1.00 93.38 84 ILE A O 1
ATOM 653 N N . LEU A 1 85 ? -4.115 2.704 8.357 1.00 94.50 85 LEU A N 1
ATOM 654 C CA . LEU A 1 85 ? -3.449 1.991 7.255 1.00 94.50 85 LEU A CA 1
ATOM 655 C C . LEU A 1 85 ? -2.374 1.024 7.768 1.00 94.50 85 LEU A C 1
ATOM 657 O O . LEU A 1 85 ? -2.238 -0.102 7.285 1.00 94.50 85 LEU A O 1
ATOM 661 N N . LEU A 1 86 ? -1.609 1.448 8.776 1.00 94.56 86 LEU A N 1
ATOM 662 C CA . LEU A 1 86 ? -0.598 0.605 9.394 1.00 94.56 86 LEU A CA 1
ATOM 663 C C . LEU A 1 86 ? -1.233 -0.575 10.139 1.00 94.56 86 LEU A C 1
ATOM 665 O O . LEU A 1 86 ? -0.690 -1.679 10.095 1.00 94.56 86 LEU A O 1
ATOM 669 N N . TRP A 1 87 ? -2.385 -0.371 10.772 1.00 94.88 87 TRP A N 1
ATOM 670 C CA . TRP A 1 87 ? -3.141 -1.440 11.412 1.00 94.88 87 TRP A CA 1
ATOM 671 C C . TRP A 1 87 ? -3.682 -2.450 10.411 1.00 94.88 87 TRP A C 1
ATOM 673 O O . TRP A 1 87 ? -3.412 -3.643 10.557 1.00 94.88 87 TRP A O 1
ATOM 683 N N . LEU A 1 88 ? -4.296 -1.979 9.326 1.00 93.62 88 LEU A N 1
ATOM 684 C CA . LEU A 1 88 ? -4.712 -2.825 8.210 1.00 93.62 88 LEU A CA 1
ATOM 685 C C . LEU A 1 88 ? -3.544 -3.634 7.643 1.00 93.62 88 LEU A C 1
ATOM 687 O O . LEU A 1 88 ? -3.702 -4.815 7.348 1.00 93.62 88 LEU A O 1
ATOM 691 N N . SER A 1 89 ? -2.338 -3.055 7.570 1.00 93.69 89 SER A N 1
ATOM 692 C CA . SER A 1 89 ? -1.160 -3.767 7.051 1.00 93.69 89 SER A CA 1
ATOM 693 C C . SER A 1 89 ? -0.812 -5.024 7.852 1.00 93.69 89 SER A C 1
ATOM 695 O O . SER A 1 89 ? -0.088 -5.883 7.353 1.00 93.69 89 SER A O 1
ATOM 697 N N . ILE A 1 90 ? -1.269 -5.120 9.098 1.00 92.75 90 ILE A N 1
ATOM 698 C CA . ILE A 1 90 ? -1.076 -6.276 9.972 1.00 92.75 90 ILE A CA 1
ATOM 699 C C . ILE A 1 90 ? -2.288 -7.201 9.899 1.00 92.75 90 ILE A C 1
ATOM 701 O O . ILE A 1 90 ? -2.111 -8.408 9.780 1.00 92.75 90 ILE A O 1
ATOM 705 N N . LEU A 1 91 ? -3.501 -6.642 9.944 1.00 91.31 91 LEU A N 1
ATOM 706 C CA . LEU A 1 91 ? -4.749 -7.410 9.890 1.00 91.31 91 LEU A CA 1
ATOM 707 C C . LEU A 1 91 ? -4.849 -8.232 8.602 1.00 91.31 91 LEU A C 1
ATOM 709 O O . LEU A 1 91 ? -5.299 -9.369 8.617 1.00 91.31 91 LEU A O 1
ATOM 713 N N . VAL A 1 92 ? -4.318 -7.711 7.500 1.00 91.38 92 VAL A N 1
ATOM 714 C CA . VAL A 1 92 ? -4.248 -8.422 6.221 1.00 91.38 92 VAL A CA 1
ATOM 715 C C . VAL A 1 92 ? -3.280 -9.621 6.239 1.00 91.38 92 VAL A C 1
ATOM 717 O O . VAL A 1 92 ? -3.314 -10.441 5.333 1.00 91.38 92 VAL A O 1
ATOM 720 N N . LEU A 1 93 ? -2.427 -9.798 7.253 1.00 89.19 93 LEU A N 1
ATOM 721 C CA . LEU A 1 93 ? -1.563 -10.988 7.374 1.00 89.19 93 LEU A CA 1
ATOM 722 C C . LEU A 1 93 ? -2.229 -12.161 8.106 1.00 89.19 93 LEU A C 1
ATOM 724 O O . LEU A 1 93 ? -1.621 -13.219 8.255 1.00 89.19 93 LEU A O 1
ATOM 728 N N . VAL A 1 94 ? -3.456 -11.976 8.586 1.00 87.19 94 VAL A N 1
ATOM 729 C CA . VAL A 1 94 ? -4.220 -13.007 9.287 1.00 87.19 94 VAL A CA 1
ATOM 730 C C . VAL A 1 94 ? -4.493 -14.200 8.346 1.00 87.19 94 VAL A C 1
ATOM 732 O O . VAL A 1 94 ? -4.885 -13.976 7.199 1.00 87.19 94 VAL A O 1
ATOM 735 N N . PRO A 1 95 ? -4.326 -15.462 8.798 1.00 84.44 95 PRO A N 1
ATOM 736 C CA . PRO A 1 95 ? -4.349 -16.659 7.943 1.00 84.44 95 PRO A CA 1
ATOM 737 C C . PRO A 1 95 ? -5.759 -17.135 7.537 1.00 84.44 95 PRO A C 1
ATOM 739 O O . PRO A 1 95 ? -5.931 -18.296 7.181 1.00 84.44 95 PRO A O 1
ATOM 742 N N . PHE A 1 96 ? -6.769 -16.267 7.608 1.00 83.12 96 PHE A N 1
ATOM 743 C CA . PHE A 1 96 ? -8.143 -16.568 7.197 1.00 83.12 96 PHE A CA 1
ATOM 744 C C . PHE A 1 96 ? -8.460 -15.838 5.899 1.00 83.12 96 PHE A C 1
ATOM 746 O O . PHE A 1 96 ? -7.990 -14.714 5.714 1.00 83.12 96 PHE A O 1
ATOM 753 N N . ASP A 1 97 ? -9.248 -16.461 5.022 1.00 81.12 97 ASP A N 1
ATOM 754 C CA . ASP A 1 97 ? -9.720 -15.830 3.788 1.00 81.12 97 ASP A CA 1
ATOM 755 C C . ASP A 1 97 ? -10.520 -14.566 4.126 1.00 81.12 97 ASP A C 1
ATOM 757 O O . ASP A 1 97 ? -11.431 -14.595 4.957 1.00 81.12 97 ASP A O 1
ATOM 761 N N . ILE A 1 98 ? -10.177 -13.452 3.485 1.00 81.00 98 ILE A N 1
ATOM 762 C CA . ILE A 1 98 ? -10.849 -12.167 3.700 1.00 81.00 98 ILE A CA 1
ATOM 763 C C . ILE A 1 98 ? -12.319 -12.248 3.272 1.00 81.00 98 ILE A C 1
ATOM 765 O O . ILE A 1 98 ? -13.160 -11.610 3.901 1.00 81.00 98 ILE A O 1
ATOM 769 N N . ALA A 1 99 ? -12.649 -13.087 2.285 1.00 78.94 99 ALA A N 1
ATOM 770 C CA . ALA A 1 99 ? -14.032 -13.311 1.878 1.00 78.94 99 ALA A CA 1
ATOM 771 C C . ALA A 1 99 ? -14.886 -13.898 3.015 1.00 78.94 99 ALA A C 1
ATOM 773 O O . ALA A 1 99 ? -16.064 -13.590 3.122 1.00 78.94 99 ALA A O 1
ATOM 774 N N . SER A 1 100 ? -14.300 -14.680 3.928 1.00 75.88 100 SER A N 1
ATOM 775 C CA . SER A 1 100 ? -15.047 -15.245 5.063 1.00 75.88 100 SER A CA 1
ATOM 776 C C . SER A 1 100 ? -15.452 -14.215 6.127 1.00 75.88 100 SER A C 1
ATOM 778 O O . SER A 1 100 ? -16.322 -14.486 6.951 1.00 75.88 100 SER A O 1
ATOM 780 N N . VAL A 1 101 ? -14.809 -13.046 6.120 1.00 75.38 101 VAL A N 1
ATOM 781 C CA . VAL A 1 101 ? -14.998 -11.957 7.096 1.00 75.38 101 VAL A CA 1
ATOM 782 C C . VAL A 1 101 ? -15.883 -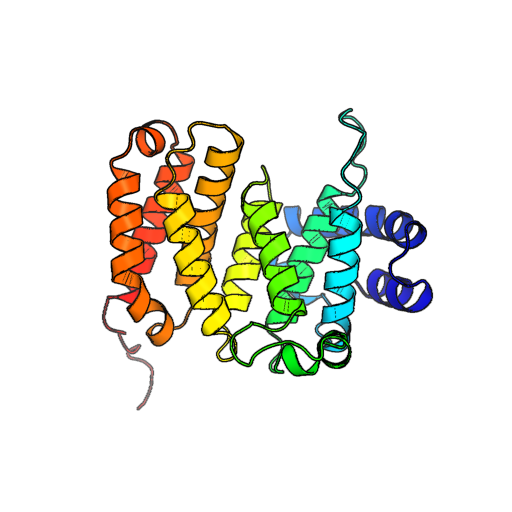10.849 6.530 1.00 75.38 101 VAL A C 1
ATOM 784 O O . VAL A 1 101 ? -16.343 -9.979 7.259 1.00 75.38 101 VAL A O 1
ATOM 787 N N . ASP A 1 102 ? -16.091 -10.851 5.219 1.00 76.94 102 ASP A N 1
ATOM 788 C CA . ASP A 1 102 ? -16.762 -9.779 4.511 1.00 76.94 102 ASP A CA 1
ATOM 789 C C . ASP A 1 102 ? -18.285 -9.914 4.632 1.00 76.94 102 ASP A C 1
ATOM 791 O O . ASP A 1 102 ? -18.952 -10.586 3.839 1.00 76.94 102 ASP A O 1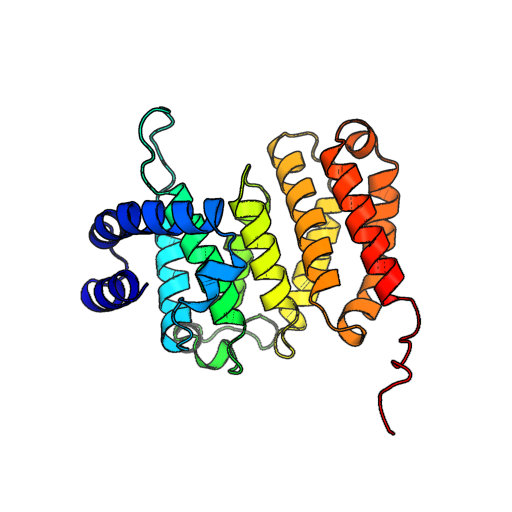
ATOM 795 N N . SER A 1 103 ? -18.841 -9.228 5.631 1.00 76.88 103 SER A N 1
ATOM 796 C CA . SER A 1 103 ? -20.283 -9.156 5.884 1.00 76.88 103 SER A CA 1
ATOM 797 C C . SER A 1 103 ? -21.074 -8.584 4.694 1.00 76.88 103 SER A C 1
ATOM 799 O O . SER A 1 103 ? -22.277 -8.823 4.583 1.00 76.88 103 SER A O 1
ATOM 801 N N . SER A 1 104 ? -20.415 -7.867 3.771 1.00 70.00 104 SER A N 1
ATOM 802 C CA . SER A 1 104 ? -21.051 -7.263 2.593 1.00 70.00 104 SER A CA 1
ATOM 803 C C . SER A 1 104 ? -21.215 -8.216 1.401 1.00 70.00 104 SER A C 1
ATOM 805 O O . SER A 1 104 ? -21.888 -7.878 0.423 1.00 70.00 104 SER A O 1
ATOM 807 N N . ILE A 1 105 ? -20.676 -9.439 1.481 1.00 65.88 105 ILE A N 1
ATOM 808 C CA . ILE A 1 105 ? -20.940 -10.487 0.481 1.00 65.88 105 ILE A CA 1
ATOM 809 C C . ILE A 1 105 ? -22.407 -10.930 0.533 1.00 65.88 105 ILE A C 1
ATOM 811 O O . ILE A 1 105 ? -23.024 -11.118 -0.510 1.00 65.88 105 ILE A O 1
ATOM 815 N N . ALA A 1 106 ? -23.002 -11.021 1.728 1.00 59.00 106 ALA A N 1
ATOM 816 C CA . ALA A 1 106 ? -24.395 -11.445 1.895 1.00 59.00 106 ALA A CA 1
ATOM 817 C C . ALA A 1 106 ? -25.417 -10.437 1.331 1.00 59.00 106 ALA A C 1
ATOM 819 O O . ALA A 1 106 ? -26.552 -10.808 1.041 1.00 59.00 106 ALA A O 1
ATOM 820 N N . SER A 1 107 ? -25.032 -9.164 1.183 1.00 54.81 107 SER A N 1
ATOM 821 C CA . SER A 1 107 ? -25.895 -8.101 0.653 1.00 54.81 107 SER A CA 1
ATOM 822 C C . SER A 1 107 ? -25.800 -7.932 -0.865 1.00 54.81 107 SER A C 1
ATOM 824 O O . SER A 1 107 ? -26.715 -7.383 -1.472 1.00 54.81 107 SER A O 1
ATOM 826 N N . ASN A 1 108 ? -24.710 -8.394 -1.484 1.00 53.38 108 ASN A N 1
ATOM 827 C CA . ASN A 1 108 ? -24.437 -8.208 -2.907 1.00 53.38 108 ASN A CA 1
ATOM 828 C C . ASN A 1 108 ? -24.649 -9.526 -3.666 1.00 53.38 108 ASN A C 1
ATOM 830 O O . ASN A 1 108 ? -23.695 -10.198 -4.052 1.00 53.38 108 ASN A O 1
ATOM 834 N N . ASN A 1 109 ? -25.914 -9.873 -3.918 1.00 48.59 109 ASN A N 1
ATOM 835 C CA . ASN A 1 109 ? -26.326 -11.077 -4.661 1.00 48.59 109 ASN A CA 1
ATOM 836 C C . ASN A 1 109 ? -25.909 -11.095 -6.154 1.00 48.59 109 ASN A C 1
ATOM 838 O O . ASN A 1 109 ? -26.315 -11.991 -6.889 1.00 48.59 109 ASN A O 1
ATOM 842 N N . GLU A 1 110 ? -25.107 -10.129 -6.615 1.00 49.66 110 GLU A N 1
ATOM 843 C CA . GLU A 1 110 ? -24.707 -9.954 -8.020 1.00 49.66 110 GLU A CA 1
ATOM 844 C C . GLU A 1 110 ? -23.183 -9.987 -8.242 1.00 49.66 110 GLU A C 1
ATOM 846 O O . GLU A 1 110 ? -22.704 -9.601 -9.310 1.00 49.66 110 GLU A O 1
ATOM 851 N N . LEU A 1 111 ? -22.378 -10.446 -7.273 1.00 51.72 111 LEU A N 1
ATOM 852 C CA . LEU A 1 111 ? -20.960 -10.686 -7.554 1.00 51.72 111 LEU A CA 1
ATOM 853 C C . LEU A 1 111 ? -20.814 -11.934 -8.431 1.00 51.72 111 LEU A C 1
ATOM 855 O O . LEU A 1 111 ? -20.842 -13.065 -7.950 1.00 51.72 111 LEU A O 1
ATOM 859 N N . GLY A 1 112 ? -20.616 -11.725 -9.733 1.00 50.66 112 GLY A N 1
ATOM 860 C CA . GLY A 1 112 ? -20.079 -12.768 -10.600 1.00 50.66 112 GLY A CA 1
ATOM 861 C C . GLY A 1 112 ? -18.760 -13.292 -10.023 1.00 50.66 112 GLY A C 1
ATOM 862 O O . GLY A 1 112 ? -17.967 -12.516 -9.487 1.00 50.66 112 GLY A O 1
ATOM 863 N N . GLU A 1 113 ? -18.496 -14.594 -10.171 1.00 51.72 113 GLU A N 1
ATOM 864 C CA . GLU A 1 113 ? -17.324 -15.328 -9.645 1.00 51.72 113 GLU A CA 1
ATOM 865 C C . GLU A 1 113 ? -15.944 -14.729 -10.014 1.00 51.72 113 GLU A C 1
ATOM 867 O O . GLU A 1 113 ? -14.898 -15.263 -9.641 1.00 51.72 113 GLU A O 1
ATOM 872 N N . LEU A 1 114 ? -15.897 -13.630 -10.764 1.00 52.44 114 LEU A N 1
ATOM 873 C CA . LEU A 1 114 ? -14.712 -12.977 -11.311 1.00 52.44 114 LEU A CA 1
ATOM 874 C C . LEU A 1 114 ? -14.244 -11.743 -10.514 1.00 52.44 114 LEU A C 1
ATOM 876 O O . LEU A 1 114 ? -13.095 -11.336 -10.688 1.00 52.44 114 LEU A O 1
ATOM 880 N N . GLU A 1 115 ? -15.061 -11.172 -9.625 1.00 65.44 115 GLU A N 1
ATOM 881 C CA . GLU A 1 115 ? -14.696 -9.980 -8.839 1.00 65.44 115 GLU A CA 1
ATOM 882 C C . GLU A 1 115 ? -14.015 -10.347 -7.498 1.00 65.44 115 GLU A C 1
ATOM 884 O O . GLU A 1 115 ? -14.383 -11.335 -6.859 1.00 65.44 115 GLU A O 1
ATOM 889 N N . PRO A 1 116 ? -12.985 -9.592 -7.054 1.00 68.69 116 PRO A N 1
ATOM 890 C CA . PRO A 1 116 ? -12.434 -9.733 -5.708 1.00 68.69 116 PRO A CA 1
ATOM 891 C C . PRO A 1 116 ? -13.477 -9.337 -4.655 1.00 68.69 116 PRO A C 1
ATOM 893 O O . PRO A 1 116 ? -14.364 -8.532 -4.932 1.00 68.69 116 PRO A O 1
ATOM 896 N N . ALA A 1 117 ? -13.338 -9.862 -3.433 1.00 79.06 117 ALA A N 1
ATOM 897 C CA . ALA A 1 117 ? -14.256 -9.550 -2.339 1.00 79.06 117 ALA A CA 1
ATOM 898 C C . ALA A 1 117 ? -14.426 -8.020 -2.155 1.00 79.06 117 ALA A C 1
ATOM 900 O O . ALA A 1 117 ? -13.430 -7.287 -2.246 1.00 79.06 117 ALA A O 1
ATOM 901 N N . PRO A 1 118 ? -15.649 -7.524 -1.899 1.00 82.06 118 PRO A N 1
ATOM 902 C CA . PRO A 1 118 ? -15.942 -6.091 -1.825 1.00 82.06 118 PRO A CA 1
ATOM 903 C C . PRO A 1 118 ? -15.103 -5.341 -0.778 1.00 82.06 118 PRO A C 1
ATOM 905 O O . PRO A 1 118 ? -14.703 -4.195 -0.993 1.00 82.06 118 PRO A O 1
ATOM 908 N N . LEU A 1 119 ? -14.739 -5.989 0.329 1.00 85.50 119 LEU A N 1
ATOM 909 C CA . LEU A 1 119 ? -13.814 -5.426 1.314 1.00 85.50 119 LEU A CA 1
ATOM 910 C C . LEU A 1 119 ? -12.403 -5.248 0.729 1.00 85.50 119 LEU A C 1
ATOM 912 O O . LEU A 1 119 ? -11.762 -4.214 0.934 1.00 85.50 119 LEU A O 1
ATOM 916 N N . VAL A 1 120 ? -11.919 -6.218 -0.052 1.00 88.12 120 VAL A N 1
ATOM 917 C CA . VAL A 1 120 ? -10.608 -6.154 -0.719 1.00 88.12 120 VAL A CA 1
ATOM 918 C C . VAL A 1 120 ? -10.592 -5.056 -1.775 1.00 88.12 120 VAL A C 1
ATOM 920 O O . VAL A 1 120 ? -9.631 -4.287 -1.832 1.00 88.12 120 VAL A O 1
ATOM 923 N N . SER A 1 121 ? -11.644 -4.944 -2.590 1.00 89.12 121 SER A N 1
ATOM 924 C CA . SER A 1 121 ? -11.737 -3.893 -3.609 1.00 89.12 121 SER A CA 1
ATOM 925 C C . SER A 1 121 ? -11.761 -2.497 -2.979 1.00 89.12 121 SER A C 1
ATOM 927 O O . SER A 1 121 ? -11.059 -1.606 -3.461 1.00 89.12 121 SER A O 1
ATOM 929 N N . ARG A 1 122 ? -12.444 -2.327 -1.838 1.00 90.44 122 ARG A N 1
ATOM 930 C CA . ARG A 1 122 ? -12.442 -1.076 -1.067 1.00 90.44 122 ARG A CA 1
ATOM 931 C C . ARG A 1 122 ? -11.057 -0.724 -0.524 1.00 90.44 122 ARG A C 1
ATOM 933 O O . ARG A 1 122 ? -10.584 0.395 -0.717 1.00 90.44 122 ARG A O 1
ATOM 940 N N . VAL A 1 123 ? -10.360 -1.686 0.087 1.00 92.56 123 VAL A N 1
ATOM 941 C CA . VAL A 1 123 ? -8.978 -1.483 0.565 1.00 92.56 123 VAL A CA 1
ATOM 942 C C . VAL A 1 123 ? -8.040 -1.128 -0.590 1.00 92.56 123 VAL A C 1
ATOM 944 O O . VAL A 1 123 ? -7.206 -0.230 -0.447 1.00 92.56 123 VAL A O 1
ATOM 947 N N . LEU A 1 124 ? -8.175 -1.795 -1.741 1.00 92.81 124 LEU A N 1
ATOM 948 C CA . LEU A 1 124 ? -7.401 -1.480 -2.942 1.00 92.81 124 LEU A CA 1
ATOM 949 C C . LEU A 1 124 ? -7.678 -0.060 -3.440 1.00 92.81 124 LEU A C 1
ATOM 951 O O . LEU A 1 124 ? -6.720 0.636 -3.772 1.00 92.81 124 LEU A O 1
ATOM 955 N N . GLY A 1 125 ? -8.943 0.368 -3.461 1.00 92.06 125 GLY A N 1
ATOM 956 C CA . GLY A 1 125 ? -9.347 1.730 -3.817 1.00 92.06 125 GLY A CA 1
ATOM 957 C C . GLY A 1 125 ? -8.637 2.769 -2.955 1.00 92.06 125 GLY A C 1
ATOM 958 O O . GLY A 1 125 ? -7.841 3.552 -3.472 1.00 92.06 125 GLY A O 1
ATOM 959 N N . PHE A 1 126 ? -8.787 2.673 -1.630 1.00 92.44 126 PHE A N 1
ATOM 960 C CA . PHE A 1 126 ? -8.122 3.596 -0.705 1.00 92.44 126 PHE A CA 1
ATOM 961 C C . PHE A 1 126 ? -6.605 3.606 -0.871 1.00 92.44 126 PHE A C 1
ATOM 963 O O . PHE A 1 126 ? -5.980 4.667 -0.880 1.00 92.44 126 PHE A O 1
ATOM 970 N N . CYS A 1 127 ? -5.985 2.434 -1.028 1.00 94.38 127 CYS A N 1
ATOM 971 C CA . CYS A 1 127 ? -4.546 2.372 -1.239 1.00 94.38 127 CYS A CA 1
ATOM 972 C C . CYS A 1 127 ? -4.133 3.092 -2.526 1.00 94.38 127 CYS A C 1
ATOM 974 O O . CYS A 1 127 ? -3.164 3.846 -2.486 1.00 94.38 127 CYS A O 1
ATOM 976 N N . LYS A 1 128 ? -4.846 2.889 -3.643 1.00 93.31 128 LYS A N 1
ATOM 977 C CA . LYS A 1 128 ? -4.569 3.564 -4.923 1.00 93.31 128 LYS A CA 1
ATOM 978 C C . LYS A 1 128 ? -4.665 5.085 -4.792 1.00 93.31 128 LYS A C 1
ATOM 980 O O . LYS A 1 128 ? -3.785 5.783 -5.298 1.00 93.31 128 LYS A O 1
ATOM 985 N N . ASP A 1 129 ? -5.648 5.587 -4.052 1.00 92.00 129 ASP A N 1
ATOM 986 C CA . ASP A 1 129 ? -5.794 7.023 -3.798 1.00 92.00 129 ASP A CA 1
ATOM 987 C C . ASP A 1 129 ? -4.625 7.557 -2.966 1.00 92.00 129 ASP A C 1
ATOM 989 O O . ASP A 1 129 ? -3.967 8.537 -3.329 1.00 92.00 129 ASP A O 1
ATOM 993 N N . TYR A 1 130 ? -4.274 6.853 -1.888 1.00 92.00 130 TYR A N 1
ATOM 994 C CA . TYR A 1 130 ? -3.159 7.236 -1.028 1.00 92.00 130 TYR A CA 1
ATOM 995 C C . TYR A 1 130 ? -1.785 7.076 -1.686 1.00 92.00 130 TYR A C 1
ATOM 997 O O . TYR A 1 130 ? -0.843 7.748 -1.256 1.00 92.00 130 TYR A O 1
ATOM 1005 N N . LEU A 1 131 ? -1.629 6.270 -2.742 1.00 92.31 131 LEU A N 1
ATOM 1006 C CA . LEU A 1 131 ? -0.389 6.253 -3.530 1.00 92.31 131 LEU A CA 1
ATOM 1007 C C . LEU A 1 131 ? -0.111 7.606 -4.198 1.00 92.31 131 LEU A C 1
ATOM 1009 O O . LEU A 1 131 ? 1.053 7.965 -4.370 1.00 92.31 131 LEU A O 1
ATOM 1013 N N . SER A 1 132 ? -1.158 8.374 -4.501 1.00 90.00 132 SER A N 1
ATOM 1014 C CA . SER A 1 132 ? -1.057 9.723 -5.070 1.00 90.00 132 SER A CA 1
ATOM 1015 C C . SER A 1 132 ? -0.805 10.800 -4.008 1.00 90.00 132 SER A C 1
ATOM 1017 O O . SER A 1 132 ? -0.513 11.946 -4.336 1.00 90.00 132 SER A O 1
ATOM 1019 N N . SER A 1 133 ? -0.871 10.450 -2.719 1.00 87.50 133 SER A N 1
ATOM 1020 C CA . SER A 1 133 ? -0.659 11.407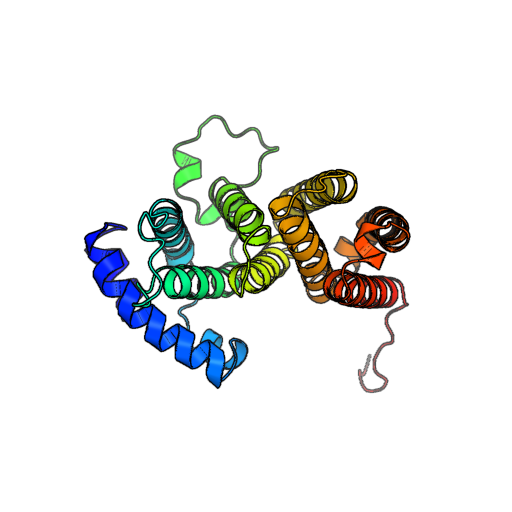 -1.633 1.00 87.50 133 SER A CA 1
ATOM 1021 C C . SER A 1 133 ? 0.815 11.803 -1.470 1.00 87.50 133 SER A C 1
ATOM 1023 O O . SER A 1 133 ? 1.753 11.011 -1.639 1.00 87.50 133 SER A O 1
ATOM 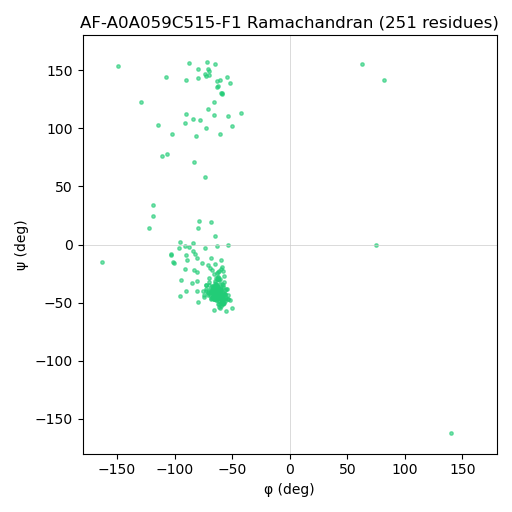1025 N N . ALA A 1 134 ? 1.035 13.054 -1.067 1.00 81.19 134 ALA A N 1
ATOM 1026 C CA . ALA A 1 134 ? 2.334 13.510 -0.603 1.00 81.19 134 ALA A CA 1
ATOM 1027 C C . ALA A 1 134 ? 2.498 13.156 0.885 1.00 81.19 134 ALA A C 1
ATOM 1029 O O . ALA A 1 134 ? 1.875 13.776 1.743 1.00 81.19 134 ALA A O 1
ATOM 1030 N N . GLY A 1 135 ? 3.344 12.169 1.205 1.00 85.75 135 GLY A N 1
ATOM 1031 C CA . GLY A 1 135 ? 3.739 11.899 2.591 1.00 85.75 135 GLY A CA 1
ATOM 1032 C C . GLY A 1 135 ? 3.852 10.416 2.973 1.00 85.75 135 GLY A C 1
ATOM 1033 O O . GLY A 1 135 ? 3.966 9.556 2.099 1.00 85.75 135 GLY A O 1
ATOM 1034 N N . PRO A 1 136 ? 3.839 10.102 4.284 1.00 89.06 136 PRO A N 1
ATOM 1035 C CA . PRO A 1 136 ? 3.946 8.745 4.824 1.00 89.06 136 PRO A CA 1
ATOM 1036 C C . PRO A 1 136 ? 2.798 7.824 4.399 1.00 89.06 136 PRO A C 1
ATOM 1038 O O . PRO A 1 136 ? 3.019 6.619 4.288 1.00 89.06 136 PRO A O 1
ATOM 1041 N N . MET A 1 137 ? 1.603 8.361 4.115 1.00 90.88 137 MET A N 1
ATOM 1042 C CA . MET A 1 137 ? 0.459 7.564 3.650 1.00 90.88 137 MET A CA 1
ATOM 1043 C C . MET A 1 137 ? 0.796 6.767 2.391 1.00 90.88 137 MET A C 1
ATOM 1045 O O . MET A 1 137 ? 0.443 5.594 2.311 1.00 90.88 137 MET A O 1
ATOM 1049 N N . ARG A 1 138 ? 1.554 7.352 1.456 1.00 93.31 138 ARG A N 1
ATOM 1050 C CA . ARG A 1 138 ? 2.026 6.668 0.247 1.00 93.31 138 ARG A CA 1
ATOM 1051 C C . ARG A 1 138 ? 2.858 5.429 0.573 1.00 93.31 138 ARG A C 1
ATOM 1053 O O . ARG A 1 138 ? 2.565 4.337 0.093 1.00 93.31 138 ARG A O 1
ATOM 1060 N N . THR A 1 139 ? 3.861 5.576 1.439 1.00 92.94 139 THR A N 1
ATOM 1061 C CA . THR A 1 139 ? 4.743 4.468 1.836 1.00 92.94 139 THR A CA 1
ATOM 1062 C C . THR A 1 139 ? 3.988 3.391 2.624 1.00 92.94 139 THR A C 1
ATOM 1064 O O . THR A 1 139 ? 4.217 2.200 2.406 1.00 92.94 139 THR A O 1
ATOM 1067 N N . ILE A 1 140 ? 3.080 3.777 3.528 1.00 94.75 140 ILE A N 1
ATOM 1068 C CA . ILE A 1 140 ? 2.281 2.825 4.320 1.00 94.75 140 ILE A CA 1
ATOM 1069 C C . ILE A 1 140 ? 1.271 2.091 3.423 1.00 94.75 140 ILE A C 1
ATOM 1071 O O . ILE A 1 140 ? 1.110 0.881 3.562 1.00 94.75 140 ILE A O 1
ATOM 1075 N N . SER A 1 141 ? 0.662 2.775 2.453 1.00 95.12 141 SER A N 1
ATOM 1076 C CA . SER A 1 141 ? -0.255 2.159 1.483 1.00 95.12 141 SER A CA 1
ATOM 1077 C C . SER A 1 141 ? 0.470 1.174 0.573 1.00 95.12 141 SER A C 1
ATOM 1079 O O . SER A 1 141 ? -0.006 0.062 0.371 1.00 95.12 141 SER A O 1
ATOM 1081 N N . GLY A 1 142 ? 1.677 1.513 0.108 1.00 95.25 142 GLY A N 1
ATOM 1082 C CA . GLY A 1 142 ? 2.536 0.567 -0.609 1.00 95.25 142 GLY A CA 1
ATOM 1083 C C . GLY A 1 142 ? 2.894 -0.666 0.231 1.00 95.25 142 GLY A C 1
ATOM 1084 O O . GLY A 1 142 ? 2.921 -1.781 -0.288 1.00 95.25 142 GLY A O 1
ATOM 1085 N N . LEU A 1 143 ? 3.116 -0.499 1.542 1.00 95.38 143 LEU A N 1
ATOM 1086 C CA . LEU A 1 143 ? 3.332 -1.619 2.463 1.00 95.38 143 LEU A CA 1
ATOM 1087 C C . LEU A 1 143 ? 2.074 -2.492 2.602 1.00 95.38 143 LEU A C 1
ATOM 1089 O O . LEU A 1 143 ? 2.185 -3.715 2.518 1.00 95.38 143 LEU A O 1
ATOM 1093 N N . LEU A 1 144 ? 0.903 -1.886 2.801 1.00 95.94 144 LEU A N 1
ATOM 1094 C CA . LEU A 1 144 ? -0.383 -2.580 2.897 1.00 95.94 144 LEU A CA 1
ATOM 1095 C C . LEU A 1 144 ? -0.681 -3.375 1.617 1.00 95.94 144 LEU A C 1
ATOM 1097 O O . LEU A 1 144 ? -0.900 -4.583 1.697 1.00 95.94 144 LEU A O 1
ATOM 1101 N N . LEU A 1 145 ? -0.562 -2.741 0.447 1.00 96.25 145 LEU A N 1
ATOM 1102 C CA . LEU A 1 145 ? -0.701 -3.391 -0.861 1.00 96.25 145 LEU A CA 1
ATOM 1103 C C . LEU A 1 145 ? 0.257 -4.568 -1.015 1.00 96.25 145 LEU A C 1
ATOM 1105 O O . LEU A 1 145 ? -0.157 -5.658 -1.400 1.00 96.25 145 LEU A O 1
ATOM 1109 N N . SER A 1 146 ? 1.530 -4.375 -0.656 1.00 95.31 146 SER A N 1
ATOM 1110 C CA . SER A 1 146 ? 2.532 -5.434 -0.781 1.00 95.31 146 SER A CA 1
ATOM 1111 C C . SER A 1 146 ? 2.238 -6.655 0.079 1.00 95.31 146 SER A C 1
ATOM 1113 O O . SER A 1 146 ? 2.739 -7.718 -0.237 1.00 95.31 146 SER A O 1
ATOM 1115 N N . ARG A 1 147 ? 1.469 -6.515 1.163 1.00 94.44 147 ARG A N 1
ATOM 1116 C CA . ARG A 1 147 ? 1.078 -7.636 2.025 1.00 94.44 147 ARG A CA 1
ATOM 1117 C C . ARG A 1 147 ? -0.225 -8.273 1.566 1.00 94.44 147 ARG A C 1
ATOM 1119 O O . ARG A 1 147 ? -0.317 -9.492 1.579 1.00 94.44 147 ARG A O 1
ATOM 1126 N N . LEU A 1 148 ? -1.192 -7.457 1.143 1.00 93.56 148 LEU A N 1
ATOM 1127 C CA . LEU A 1 148 ? -2.492 -7.898 0.634 1.00 93.56 148 LEU A CA 1
ATOM 1128 C C . LEU A 1 148 ? -2.353 -8.740 -0.630 1.00 93.56 148 LEU A C 1
ATOM 1130 O O . LEU A 1 148 ? -2.867 -9.849 -0.702 1.00 93.56 148 LEU A O 1
ATOM 1134 N N . LEU A 1 149 ? -1.617 -8.220 -1.608 1.00 93.50 149 LEU A N 1
ATOM 1135 C CA . LEU A 1 149 ? -1.518 -8.815 -2.938 1.00 93.50 149 LEU A CA 1
ATOM 1136 C C . LEU A 1 149 ? -0.613 -10.052 -2.988 1.00 93.50 149 LEU A C 1
ATOM 1138 O O . LEU A 1 149 ? -0.647 -10.800 -3.956 1.00 93.50 149 LEU A O 1
ATOM 1142 N N . THR A 1 150 ? 0.212 -10.270 -1.962 1.00 91.88 150 THR A N 1
ATOM 1143 C CA . THR A 1 150 ? 1.101 -11.440 -1.877 1.00 91.88 150 THR A CA 1
ATOM 1144 C C . THR A 1 150 ? 0.463 -12.623 -1.166 1.00 91.88 150 THR A C 1
ATOM 1146 O O . THR A 1 150 ? 1.115 -13.656 -1.007 1.00 91.88 150 THR A O 1
ATOM 1149 N N . ARG A 1 151 ? -0.776 -12.474 -0.688 1.00 90.44 151 ARG A N 1
ATOM 1150 C CA . ARG A 1 151 ? -1.504 -13.577 -0.073 1.00 90.44 151 ARG A CA 1
ATOM 1151 C C . ARG A 1 151 ? -1.903 -14.61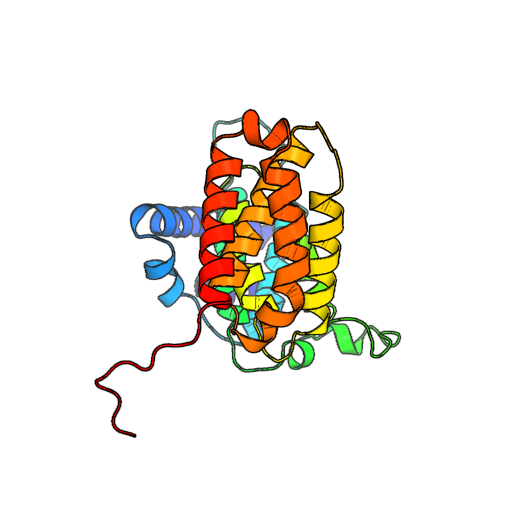6 -1.135 1.00 90.44 151 ARG A C 1
ATOM 1153 O O . ARG A 1 151 ? -2.200 -14.241 -2.271 1.00 90.44 151 ARG A O 1
ATOM 1160 N N . PRO A 1 152 ? -1.932 -15.913 -0.785 1.00 85.50 152 PRO A N 1
ATOM 1161 C CA . PRO A 1 152 ? -2.246 -16.984 -1.735 1.00 85.50 152 PRO A CA 1
ATOM 1162 C C . PRO A 1 152 ? -3.687 -16.935 -2.272 1.00 85.50 152 PRO A C 1
ATOM 1164 O O . PRO A 1 152 ? -3.941 -17.408 -3.373 1.00 85.50 152 PRO A O 1
ATOM 1167 N N . ASP A 1 153 ? -4.614 -16.343 -1.522 1.00 84.62 153 ASP A N 1
ATOM 1168 C CA . ASP A 1 153 ? -6.039 -16.184 -1.837 1.00 84.62 153 ASP A CA 1
ATOM 1169 C C . ASP A 1 153 ? -6.348 -14.956 -2.719 1.00 84.62 153 ASP A C 1
ATOM 1171 O O . ASP A 1 153 ? -7.502 -14.720 -3.064 1.00 84.62 153 ASP A O 1
ATOM 1175 N N . MET A 1 154 ? -5.336 -14.182 -3.138 1.00 88.75 154 MET A N 1
ATOM 1176 C CA . MET A 1 154 ? -5.527 -12.905 -3.850 1.00 88.75 154 MET A CA 1
ATOM 1177 C C . MET A 1 154 ? -4.945 -12.825 -5.284 1.00 88.75 154 MET A C 1
ATOM 1179 O O . MET A 1 154 ? -4.543 -11.732 -5.701 1.00 88.75 154 MET A O 1
ATOM 1183 N N . PRO A 1 155 ? -4.926 -13.897 -6.109 1.00 86.81 155 PRO A N 1
ATOM 1184 C CA . PRO A 1 155 ? -4.310 -13.835 -7.440 1.00 86.81 155 PRO A CA 1
ATOM 1185 C C . PRO A 1 155 ? -5.031 -12.856 -8.381 1.00 86.81 155 PRO A C 1
ATOM 1187 O O . PRO A 1 155 ? -4.388 -12.115 -9.121 1.00 86.81 155 PRO A O 1
ATOM 1190 N N . LYS A 1 156 ? -6.368 -12.782 -8.311 1.00 87.44 156 LYS A N 1
ATOM 1191 C CA . LYS A 1 156 ? -7.178 -11.871 -9.142 1.00 87.44 156 LYS A CA 1
ATOM 1192 C C . LYS A 1 156 ? -6.898 -10.402 -8.817 1.00 87.44 156 LYS A C 1
ATOM 1194 O O . LYS A 1 156 ? -6.694 -9.590 -9.715 1.00 87.44 156 LYS A O 1
ATOM 1199 N N . ALA A 1 157 ? -6.859 -10.069 -7.526 1.00 90.44 157 ALA A N 1
ATOM 1200 C CA . ALA A 1 157 ? -6.533 -8.727 -7.051 1.00 90.44 157 ALA A CA 1
ATOM 1201 C C . ALA A 1 157 ? -5.106 -8.315 -7.448 1.00 90.44 157 ALA A C 1
ATOM 1203 O O . ALA A 1 157 ? -4.887 -7.168 -7.834 1.00 90.44 157 ALA A O 1
ATOM 1204 N N . PHE A 1 158 ? -4.155 -9.255 -7.395 1.00 92.50 158 PHE A N 1
ATOM 1205 C CA . PHE A 1 158 ? -2.778 -9.036 -7.832 1.00 92.50 158 PHE A CA 1
ATOM 1206 C C . PHE A 1 158 ? -2.697 -8.692 -9.322 1.00 92.50 158 PHE A C 1
ATOM 1208 O O . PHE A 1 158 ? -2.133 -7.654 -9.655 1.00 92.50 158 PHE A O 1
ATOM 1215 N N . ILE A 1 159 ? -3.313 -9.491 -10.200 1.00 91.94 159 ILE A N 1
ATOM 1216 C CA . ILE A 1 159 ? -3.297 -9.243 -11.652 1.00 91.94 159 ILE A CA 1
ATOM 1217 C C . ILE A 1 159 ? -3.919 -7.877 -11.971 1.00 91.94 159 ILE A C 1
ATOM 1219 O O . ILE A 1 159 ? -3.261 -7.037 -12.578 1.00 91.94 159 ILE A O 1
ATOM 1223 N N . ARG A 1 160 ? -5.116 -7.584 -11.439 1.00 92.06 160 ARG A N 1
ATOM 1224 C CA . ARG A 1 160 ? -5.781 -6.279 -11.634 1.00 92.06 160 ARG A CA 1
ATOM 1225 C C . ARG A 1 160 ? -4.945 -5.100 -11.144 1.00 92.06 160 ARG A C 1
ATOM 1227 O O . ARG A 1 160 ? -5.039 -3.998 -11.685 1.00 92.06 160 ARG A O 1
ATOM 1234 N N . PHE A 1 161 ? -4.182 -5.288 -10.069 1.00 94.56 161 PHE A N 1
ATOM 1235 C CA . PHE A 1 161 ? -3.278 -4.253 -9.591 1.00 94.56 161 PHE A CA 1
ATOM 1236 C C . PHE A 1 161 ? -2.117 -4.046 -10.565 1.00 94.56 161 PHE A C 1
ATOM 1238 O O . PHE A 1 161 ? -1.807 -2.899 -10.864 1.00 94.56 161 PHE A O 1
ATOM 1245 N N . ILE A 1 162 ? -1.515 -5.120 -11.083 1.00 95.12 162 ILE A N 1
ATOM 1246 C CA . ILE A 1 162 ? -0.428 -5.042 -12.067 1.00 95.12 162 ILE A CA 1
ATOM 1247 C C . ILE A 1 162 ? -0.899 -4.366 -13.359 1.00 95.12 162 ILE A C 1
ATOM 1249 O O . ILE A 1 162 ? -0.237 -3.428 -13.805 1.00 95.12 162 ILE A O 1
ATOM 1253 N N . ASP A 1 163 ? -2.067 -4.736 -13.883 1.00 94.31 163 ASP A N 1
ATOM 1254 C CA . ASP A 1 163 ? -2.659 -4.098 -15.068 1.00 94.31 163 ASP A CA 1
ATOM 1255 C C . ASP A 1 163 ? -2.863 -2.595 -14.842 1.00 94.31 163 ASP A C 1
ATOM 1257 O O . ASP A 1 163 ? -2.415 -1.761 -15.628 1.00 94.31 163 ASP A O 1
ATOM 1261 N N . TRP A 1 164 ? -3.427 -2.224 -13.689 1.00 94.69 164 TRP A N 1
ATOM 1262 C CA . TRP A 1 164 ? -3.565 -0.820 -13.308 1.00 94.69 164 TRP A CA 1
ATOM 1263 C C . TRP A 1 164 ? -2.208 -0.107 -13.189 1.00 94.69 164 TRP A C 1
ATOM 1265 O O . TRP A 1 164 ? -2.081 1.050 -13.586 1.00 94.69 164 TRP A O 1
ATOM 1275 N N . THR A 1 165 ? -1.163 -0.763 -12.668 1.00 94.69 165 THR A N 1
ATOM 1276 C CA . THR A 1 165 ? 0.170 -0.142 -12.635 1.00 94.69 165 THR A CA 1
ATOM 1277 C C . THR A 1 165 ? 0.731 0.090 -14.033 1.00 94.69 165 THR A C 1
ATOM 1279 O O . THR A 1 165 ? 1.343 1.133 -14.251 1.00 94.69 165 THR A O 1
ATOM 1282 N N . HIS A 1 166 ? 0.482 -0.815 -14.981 1.00 94.00 166 HIS A N 1
ATOM 1283 C CA . HIS A 1 166 ? 0.882 -0.644 -16.375 1.00 94.00 166 HIS A CA 1
ATOM 1284 C C . HIS A 1 166 ? 0.196 0.579 -17.006 1.00 94.00 166 HIS A C 1
ATOM 1286 O O . HIS A 1 166 ? 0.856 1.417 -17.623 1.00 94.00 166 HIS A O 1
ATOM 1292 N N . GLU A 1 167 ? -1.109 0.755 -16.775 1.00 92.94 167 GLU A N 1
ATOM 1293 C CA . GLU A 1 167 ? -1.859 1.943 -17.211 1.00 92.94 167 GLU A CA 1
ATOM 1294 C C . GLU A 1 167 ? -1.278 3.238 -16.625 1.00 92.94 167 GLU A C 1
ATOM 1296 O O . GLU A 1 167 ? -1.078 4.222 -17.338 1.00 92.94 167 GLU A O 1
ATOM 1301 N N . VAL A 1 168 ? -0.952 3.250 -15.327 1.00 92.00 168 VAL A N 1
ATOM 1302 C CA . VAL A 1 168 ? -0.369 4.435 -14.679 1.00 92.00 168 VAL A CA 1
ATOM 1303 C C . VAL A 1 168 ? 1.018 4.752 -15.242 1.00 92.00 168 VAL A C 1
ATOM 1305 O O . VAL A 1 168 ? 1.300 5.916 -15.525 1.00 92.00 168 VAL A O 1
ATOM 13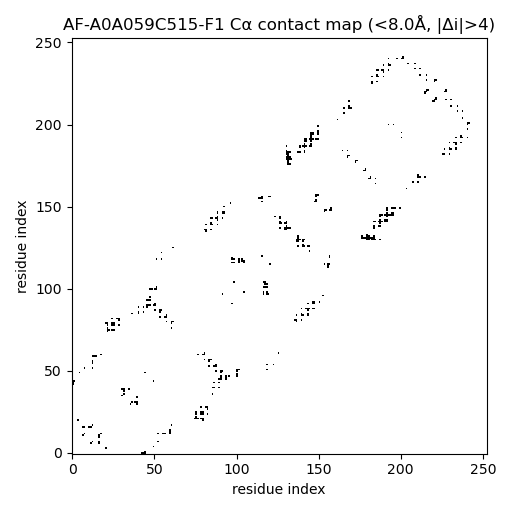08 N N . LEU A 1 169 ? 1.875 3.740 -15.418 1.00 90.62 169 LEU A N 1
ATOM 1309 C CA . LEU A 1 169 ? 3.251 3.901 -15.904 1.00 90.62 169 LEU A CA 1
ATOM 1310 C C . LEU A 1 169 ? 3.313 4.298 -17.385 1.00 90.62 169 LEU A C 1
ATOM 1312 O O . LEU A 1 169 ? 4.226 5.024 -17.779 1.00 90.62 169 LEU A O 1
ATOM 1316 N N . SER A 1 170 ? 2.350 3.846 -18.190 1.00 87.62 170 SER A N 1
ATOM 1317 C CA . SER A 1 170 ? 2.213 4.224 -19.601 1.00 87.62 170 SER A CA 1
ATOM 1318 C C . SER A 1 170 ? 1.539 5.587 -19.790 1.00 87.62 170 SER A C 1
ATOM 1320 O O . SER A 1 170 ? 1.771 6.253 -20.801 1.00 87.62 170 SER A O 1
ATOM 1322 N N . SER A 1 171 ? 0.743 6.048 -18.818 1.00 83.94 171 SER A N 1
ATOM 1323 C CA . SER A 1 171 ? 0.104 7.361 -18.884 1.00 83.94 171 SER A CA 1
ATOM 1324 C C . SER A 1 171 ? 1.120 8.500 -18.705 1.00 83.94 171 SER A C 1
ATOM 1326 O O . SER A 1 171 ? 1.733 8.674 -17.652 1.00 83.94 171 SER A O 1
ATOM 1328 N N . SER A 1 172 ? 1.282 9.333 -19.734 1.00 64.50 172 SER A N 1
ATOM 1329 C CA . SER A 1 172 ? 2.118 10.540 -19.674 1.00 64.50 172 SER A CA 1
ATOM 1330 C C . SER A 1 172 ? 1.342 11.701 -19.048 1.00 64.50 172 SER A C 1
ATOM 1332 O O . SER A 1 172 ? 0.931 12.633 -19.739 1.00 64.50 172 SER A O 1
ATOM 1334 N N . LYS A 1 173 ? 1.093 11.641 -17.735 1.00 70.00 173 LYS A N 1
ATOM 1335 C CA . LYS A 1 173 ? 0.503 12.762 -16.988 1.00 70.00 173 LYS A CA 1
ATOM 1336 C C . LYS A 1 173 ? 1.613 13.648 -16.422 1.00 70.00 173 LYS A C 1
ATOM 1338 O O . LYS A 1 173 ? 2.220 13.305 -15.412 1.00 70.00 173 LYS A O 1
ATOM 1343 N N . ASP A 1 174 ? 1.827 14.807 -17.041 1.00 70.38 174 ASP A N 1
ATOM 1344 C CA . ASP A 1 174 ? 2.808 15.817 -16.600 1.00 70.38 174 ASP A CA 1
ATOM 1345 C C . ASP A 1 174 ? 2.314 16.703 -15.433 1.00 70.38 174 ASP A C 1
ATOM 1347 O O . ASP A 1 174 ? 2.919 17.726 -15.116 1.00 70.38 174 ASP A O 1
ATOM 1351 N N . ASP A 1 175 ? 1.229 16.311 -14.760 1.00 82.12 175 ASP A N 1
ATOM 1352 C CA . ASP A 1 175 ? 0.707 17.017 -13.588 1.00 82.12 175 ASP A CA 1
ATOM 1353 C C . ASP A 1 175 ? 1.357 16.542 -12.270 1.00 82.12 175 ASP A C 1
ATOM 1355 O O . ASP A 1 175 ? 1.825 15.408 -12.138 1.00 82.12 175 ASP A O 1
ATOM 1359 N N . VAL A 1 176 ? 1.342 17.410 -11.256 1.00 82.06 176 VAL A N 1
ATOM 1360 C CA . VAL A 1 176 ? 1.883 17.177 -9.910 1.00 82.06 176 VAL A CA 1
ATOM 1361 C C . VAL A 1 176 ? 1.271 15.932 -9.265 1.00 82.06 176 VAL A C 1
ATOM 1363 O O . VAL A 1 176 ? 1.999 15.125 -8.678 1.00 82.06 176 VAL A O 1
ATOM 1366 N N . MET A 1 177 ? -0.046 15.736 -9.396 1.00 82.06 177 MET A N 1
ATOM 1367 C CA . MET A 1 177 ? -0.719 14.556 -8.845 1.00 82.06 177 MET A CA 1
ATOM 1368 C C . MET A 1 177 ? -0.269 13.275 -9.558 1.00 82.06 177 MET A C 1
ATOM 1370 O O . MET A 1 177 ? 0.022 12.270 -8.908 1.00 82.06 177 MET A O 1
ATOM 1374 N N . GLY A 1 178 ? -0.123 13.338 -10.886 1.00 85.00 178 GLY A N 1
ATOM 1375 C CA . GLY A 1 178 ? 0.432 12.251 -11.693 1.00 85.00 178 GLY A CA 1
ATOM 1376 C C . GLY A 1 178 ? 1.858 11.896 -11.271 1.00 85.00 178 GLY A C 1
ATOM 1377 O O . GLY A 1 178 ? 2.192 10.720 -11.139 1.00 85.00 178 GLY A O 1
ATOM 1378 N N . HIS A 1 179 ? 2.679 12.898 -10.944 1.00 89.06 179 HIS A N 1
ATOM 1379 C CA . HIS A 1 179 ? 4.028 12.667 -10.435 1.00 89.06 179 HIS A CA 1
ATOM 1380 C C . HIS A 1 179 ? 4.037 11.932 -9.087 1.00 89.06 179 HIS A C 1
ATOM 1382 O O . HIS A 1 179 ? 4.813 10.992 -8.900 1.00 89.06 179 HIS A O 1
ATOM 1388 N N . PHE A 1 180 ? 3.183 12.328 -8.138 1.00 90.56 180 PHE A N 1
ATOM 1389 C CA . PHE A 1 180 ? 3.094 11.634 -6.850 1.00 90.56 180 PHE A CA 1
ATOM 1390 C C . PHE A 1 180 ? 2.555 10.214 -6.993 1.00 90.56 180 PHE A C 1
ATOM 1392 O O . PHE A 1 180 ? 3.112 9.302 -6.378 1.00 90.56 180 PHE A O 1
ATOM 1399 N N . GLN A 1 181 ? 1.547 10.018 -7.844 1.00 91.88 181 GLN A N 1
ATOM 1400 C CA . GLN A 1 181 ? 1.002 8.702 -8.156 1.00 91.88 181 GLN A CA 1
ATOM 1401 C C . GLN A 1 181 ? 2.079 7.789 -8.749 1.00 91.88 181 GLN A C 1
ATOM 1403 O O . GLN A 1 181 ? 2.261 6.666 -8.283 1.00 91.88 181 GLN A O 1
ATOM 1408 N N . LEU A 1 182 ? 2.866 8.297 -9.699 1.00 92.75 182 LEU A N 1
ATOM 1409 C CA . LEU A 1 182 ? 3.987 7.581 -10.303 1.00 92.75 182 LEU A CA 1
ATOM 1410 C C . LEU A 1 182 ? 5.021 7.143 -9.257 1.00 92.75 182 LEU A C 1
ATOM 1412 O O . LEU A 1 182 ? 5.435 5.983 -9.224 1.00 92.75 182 LEU A O 1
ATOM 1416 N N . LEU A 1 183 ? 5.416 8.054 -8.363 1.00 93.44 183 LEU A N 1
ATOM 1417 C CA . LEU A 1 183 ? 6.319 7.736 -7.255 1.00 93.44 183 LEU A CA 1
ATOM 1418 C C . LEU A 1 183 ? 5.746 6.638 -6.354 1.00 93.44 183 LEU A C 1
ATOM 1420 O O . LEU A 1 183 ? 6.474 5.719 -5.975 1.00 93.44 183 LEU A O 1
ATOM 1424 N N . GLY A 1 184 ? 4.456 6.731 -6.025 1.00 94.50 184 GLY A N 1
ATOM 1425 C CA . GLY A 1 184 ? 3.760 5.768 -5.180 1.00 94.50 184 GLY A CA 1
ATOM 1426 C C . GLY A 1 184 ? 3.673 4.392 -5.813 1.00 94.50 184 GLY A C 1
ATOM 1427 O O . GLY A 1 184 ? 3.979 3.405 -5.150 1.00 94.50 184 GLY A O 1
ATOM 1428 N N . VAL A 1 185 ? 3.341 4.318 -7.101 1.00 95.62 185 VAL A N 1
ATOM 1429 C CA . VAL A 1 185 ? 3.258 3.057 -7.846 1.00 95.62 185 VAL A CA 1
ATOM 1430 C C . VAL A 1 185 ? 4.609 2.353 -7.892 1.00 95.62 185 VAL A C 1
ATOM 1432 O O . VAL A 1 185 ? 4.692 1.180 -7.530 1.00 95.62 185 VAL A O 1
ATOM 1435 N N . VAL A 1 186 ? 5.690 3.053 -8.245 1.00 95.62 186 VAL A N 1
ATOM 1436 C CA . VAL A 1 186 ? 7.029 2.437 -8.294 1.00 95.62 186 VAL A CA 1
ATOM 1437 C C . VAL A 1 186 ? 7.492 2.012 -6.892 1.00 95.62 186 VAL A C 1
ATOM 1439 O O . VAL A 1 186 ? 8.102 0.952 -6.726 1.00 95.62 186 VAL A O 1
ATOM 1442 N N . GLU A 1 187 ? 7.179 2.793 -5.854 1.00 95.31 187 GLU A N 1
ATOM 1443 C CA . GLU A 1 187 ? 7.467 2.431 -4.461 1.00 95.31 187 GLU A CA 1
ATOM 1444 C C . GLU A 1 187 ? 6.669 1.196 -4.001 1.00 95.31 187 GLU A C 1
ATOM 1446 O O . GLU A 1 187 ? 7.234 0.305 -3.353 1.00 95.31 187 GLU A O 1
ATOM 1451 N N . ALA A 1 188 ? 5.387 1.113 -4.364 1.00 96.31 188 ALA A N 1
ATOM 1452 C CA . ALA A 1 188 ? 4.500 -0.004 -4.059 1.00 96.31 188 ALA A CA 1
ATOM 1453 C C . ALA A 1 188 ? 4.927 -1.280 -4.791 1.00 96.31 188 ALA A C 1
ATOM 1455 O O . ALA A 1 188 ? 5.055 -2.322 -4.152 1.00 96.31 188 ALA A O 1
ATOM 1456 N N . LEU A 1 189 ? 5.257 -1.195 -6.084 1.00 96.62 189 LEU A N 1
ATOM 1457 C CA . LEU A 1 189 ? 5.835 -2.306 -6.844 1.00 96.62 189 LEU A CA 1
ATOM 1458 C C . LEU A 1 189 ? 7.144 -2.772 -6.212 1.00 96.62 189 LEU A C 1
ATOM 1460 O O . LEU A 1 189 ? 7.353 -3.968 -6.023 1.00 96.62 189 LEU A O 1
ATOM 1464 N N . ALA A 1 190 ? 8.018 -1.850 -5.791 1.00 96.44 190 ALA A N 1
ATOM 1465 C CA . ALA A 1 190 ? 9.218 -2.242 -5.067 1.00 96.44 190 ALA A CA 1
ATOM 1466 C C . ALA A 1 190 ? 8.841 -3.032 -3.810 1.00 96.44 190 ALA A C 1
ATOM 1468 O O . ALA A 1 190 ? 9.412 -4.100 -3.573 1.00 96.44 190 ALA A O 1
ATOM 1469 N N . ALA A 1 191 ? 7.924 -2.524 -2.979 1.00 95.56 191 ALA A N 1
ATOM 1470 C CA . ALA A 1 191 ? 7.462 -3.210 -1.772 1.00 95.56 191 ALA A CA 1
ATOM 1471 C C . ALA A 1 191 ? 6.882 -4.603 -2.079 1.00 95.56 191 ALA A C 1
ATOM 1473 O O . ALA A 1 191 ? 7.251 -5.559 -1.397 1.00 95.56 191 ALA A O 1
ATOM 1474 N N . LEU A 1 192 ? 6.091 -4.728 -3.145 1.00 95.75 192 LEU A N 1
ATOM 1475 C CA . LEU A 1 192 ? 5.512 -5.975 -3.643 1.00 95.75 192 LEU A CA 1
ATOM 1476 C C . LEU A 1 192 ? 6.594 -6.999 -3.999 1.00 95.75 192 LEU A C 1
ATOM 1478 O O . LEU A 1 192 ? 6.603 -8.091 -3.444 1.00 95.75 192 LEU A O 1
ATOM 1482 N N . PHE A 1 193 ? 7.594 -6.614 -4.797 1.00 95.00 193 PHE A N 1
ATOM 1483 C CA . PHE A 1 193 ? 8.725 -7.485 -5.149 1.00 95.00 193 PHE A CA 1
ATOM 1484 C C . PHE A 1 193 ? 9.615 -7.870 -3.956 1.00 95.00 193 PHE A C 1
ATOM 1486 O O . PHE A 1 193 ? 10.407 -8.803 -4.041 1.00 95.00 193 PHE A O 1
ATOM 1493 N N . LYS A 1 194 ? 9.519 -7.150 -2.832 1.00 94.06 194 LYS A N 1
ATOM 1494 C CA . LYS A 1 194 ? 10.214 -7.515 -1.590 1.00 94.06 194 LYS A CA 1
ATOM 1495 C C . LYS A 1 194 ? 9.431 -8.525 -0.750 1.00 94.06 194 LYS A C 1
ATOM 1497 O O . LYS A 1 194 ? 10.057 -9.280 -0.012 1.00 94.06 194 LYS A O 1
ATOM 1502 N N . ALA A 1 195 ? 8.103 -8.459 -0.776 1.00 91.81 195 ALA A N 1
ATOM 1503 C CA . ALA A 1 195 ? 7.233 -9.288 0.053 1.00 91.81 195 ALA A CA 1
ATOM 1504 C C . ALA A 1 195 ? 6.758 -10.559 -0.670 1.00 91.81 195 ALA A C 1
ATOM 1506 O O . ALA A 1 195 ? 6.537 -11.576 -0.019 1.00 91.81 195 ALA A O 1
ATOM 1507 N N . GLY A 1 196 ? 6.609 -10.499 -1.994 1.00 89.44 196 GLY A N 1
ATOM 1508 C CA . GLY A 1 196 ? 6.015 -11.559 -2.798 1.00 89.44 196 GLY A CA 1
ATOM 1509 C C . GLY A 1 196 ? 6.876 -12.805 -2.926 1.00 89.44 196 GLY A C 1
ATOM 1510 O O . GLY A 1 196 ? 8.108 -12.756 -2.902 1.00 89.44 196 GLY A O 1
ATOM 1511 N N . SER A 1 197 ? 6.199 -13.941 -3.087 1.00 89.81 197 SER A N 1
ATOM 1512 C CA . SER A 1 197 ? 6.848 -15.206 -3.408 1.00 89.81 197 SER A CA 1
ATOM 1513 C C . SER A 1 197 ? 7.381 -15.175 -4.842 1.00 89.81 197 SER A C 1
ATOM 1515 O O . SER A 1 197 ? 6.820 -14.526 -5.725 1.00 89.81 197 SER A O 1
ATOM 1517 N N . ARG A 1 198 ? 8.475 -15.903 -5.091 1.00 89.69 198 ARG A N 1
ATOM 1518 C CA . ARG A 1 198 ? 9.091 -15.974 -6.423 1.00 89.69 198 ARG A CA 1
ATOM 1519 C C . ARG A 1 198 ? 8.088 -16.420 -7.489 1.00 89.69 198 ARG A C 1
ATOM 1521 O O . ARG A 1 198 ? 8.032 -15.799 -8.539 1.00 89.69 198 ARG A O 1
ATOM 1528 N N . ASN A 1 199 ? 7.306 -17.460 -7.203 1.00 88.19 199 ASN A N 1
ATOM 1529 C CA . ASN A 1 199 ? 6.385 -18.062 -8.169 1.00 88.19 199 ASN A CA 1
ATOM 1530 C C . ASN A 1 199 ? 5.359 -17.045 -8.680 1.00 88.19 199 ASN A C 1
ATOM 1532 O O . ASN A 1 199 ? 5.169 -16.938 -9.879 1.00 88.19 199 ASN A O 1
ATOM 1536 N N . LEU A 1 200 ? 4.782 -16.250 -7.776 1.00 89.81 200 LEU A N 1
ATOM 1537 C CA . LEU A 1 200 ? 3.802 -15.220 -8.117 1.00 89.81 200 LEU A CA 1
ATOM 1538 C C . LEU A 1 200 ? 4.432 -14.034 -8.867 1.00 89.81 200 LEU A C 1
ATOM 1540 O O . LEU A 1 200 ? 3.802 -13.436 -9.731 1.00 89.81 200 LEU A O 1
ATOM 1544 N N . LEU A 1 201 ? 5.677 -13.675 -8.543 1.00 92.38 201 LEU A N 1
ATOM 1545 C CA . LEU A 1 201 ? 6.339 -12.519 -9.151 1.00 92.38 201 LEU A CA 1
ATOM 1546 C C . LEU A 1 201 ? 6.919 -12.810 -10.539 1.00 92.38 201 LEU A C 1
ATOM 1548 O O . LEU A 1 201 ? 6.982 -11.893 -11.353 1.00 92.38 201 LEU A O 1
ATOM 1552 N N . LEU A 1 202 ? 7.363 -14.042 -10.814 1.00 92.19 202 LEU A N 1
ATOM 1553 C CA . LEU A 1 202 ? 8.011 -14.391 -12.085 1.00 92.19 202 LEU A CA 1
ATOM 1554 C C . LEU A 1 202 ? 7.120 -14.114 -13.300 1.00 92.19 202 LEU A C 1
ATOM 1556 O O . LEU A 1 202 ? 7.631 -13.625 -14.306 1.00 92.19 202 LEU A O 1
ATOM 1560 N N . ASP A 1 203 ? 5.813 -14.343 -13.177 1.00 91.12 203 ASP A N 1
ATOM 1561 C CA . ASP A 1 203 ? 4.852 -14.159 -14.271 1.00 91.12 203 ASP A CA 1
ATOM 1562 C C . ASP A 1 203 ? 4.748 -12.695 -14.725 1.00 91.12 203 ASP A C 1
ATOM 1564 O O . ASP A 1 203 ? 4.506 -12.411 -15.896 1.00 91.12 203 ASP A O 1
ATOM 1568 N N . VAL A 1 204 ? 4.998 -11.744 -13.818 1.00 94.12 204 VAL A N 1
ATOM 1569 C CA . VAL A 1 204 ? 4.863 -10.303 -14.091 1.00 94.12 204 VAL A CA 1
ATOM 1570 C C . VAL A 1 204 ? 6.197 -9.590 -14.305 1.00 94.12 204 VAL A C 1
ATOM 1572 O O . VAL A 1 204 ? 6.212 -8.427 -14.711 1.00 94.12 204 VAL A O 1
ATOM 1575 N N . VAL A 1 205 ? 7.331 -10.265 -14.067 1.00 94.44 205 VAL A N 1
ATOM 1576 C CA . VAL A 1 205 ? 8.682 -9.684 -14.185 1.0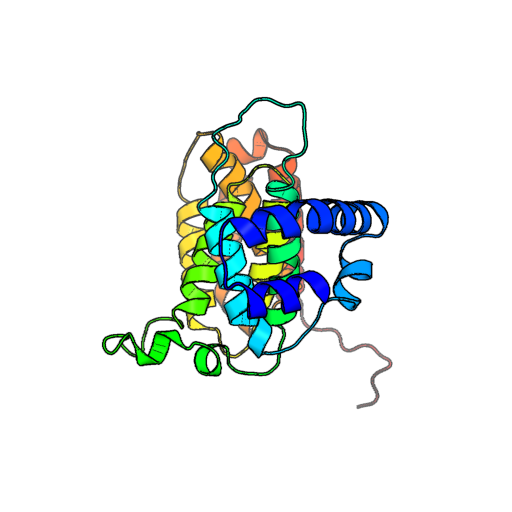0 94.44 205 VAL A CA 1
ATOM 1577 C C . VAL A 1 205 ? 8.894 -9.013 -15.539 1.00 94.44 205 VAL A C 1
ATOM 1579 O O . VAL A 1 205 ? 9.379 -7.885 -15.578 1.00 94.44 205 VAL A O 1
ATOM 1582 N N . ALA A 1 206 ? 8.545 -9.689 -16.637 1.00 94.31 206 ALA A N 1
ATOM 1583 C CA . ALA A 1 206 ? 8.803 -9.183 -17.983 1.00 94.31 206 ALA A CA 1
ATOM 1584 C C . ALA A 1 206 ? 8.021 -7.890 -18.263 1.00 94.31 206 ALA A C 1
ATOM 1586 O O . ALA A 1 206 ? 8.602 -6.914 -18.736 1.00 94.31 206 ALA A O 1
ATOM 1587 N N . SER A 1 207 ? 6.732 -7.866 -17.907 1.00 93.88 207 SER A N 1
ATOM 1588 C CA . SER A 1 207 ? 5.873 -6.688 -18.067 1.00 93.88 207 SER A CA 1
ATOM 1589 C C . SER A 1 207 ? 6.403 -5.509 -17.254 1.00 93.88 207 SER A C 1
ATOM 1591 O O . SER A 1 207 ? 6.714 -4.454 -17.801 1.00 93.88 207 SER A O 1
ATOM 1593 N N . VAL A 1 208 ? 6.618 -5.722 -15.952 1.00 95.25 208 VAL A N 1
ATOM 1594 C CA . VAL A 1 208 ? 7.064 -4.670 -15.031 1.00 95.25 208 VAL A CA 1
ATOM 1595 C C . VAL A 1 208 ? 8.459 -4.151 -15.407 1.00 95.25 208 VAL A C 1
ATOM 1597 O O . VAL A 1 208 ? 8.733 -2.955 -15.305 1.00 95.25 208 VAL A O 1
ATOM 1600 N N . TRP A 1 209 ? 9.357 -5.024 -15.875 1.00 95.31 209 TRP A N 1
ATOM 1601 C CA . TRP A 1 209 ? 10.686 -4.622 -16.337 1.00 95.31 209 TRP A CA 1
ATOM 1602 C C . TRP A 1 209 ? 10.632 -3.714 -17.567 1.00 95.31 209 TRP A C 1
ATOM 1604 O O . TRP A 1 209 ? 11.377 -2.730 -17.626 1.00 95.31 209 TRP A O 1
ATOM 1614 N N . ASN A 1 210 ? 9.761 -4.020 -18.531 1.00 94.56 210 ASN A N 1
ATOM 1615 C CA . ASN A 1 210 ? 9.587 -3.202 -19.728 1.00 94.56 210 ASN A CA 1
ATOM 1616 C C . ASN A 1 210 ? 9.089 -1.796 -19.365 1.00 94.56 210 ASN A C 1
ATOM 1618 O O . ASN A 1 210 ? 9.672 -0.812 -19.829 1.00 94.56 210 ASN A O 1
ATOM 1622 N N . ASP A 1 211 ? 8.111 -1.703 -18.462 1.00 93.56 211 ASP A N 1
ATOM 1623 C CA . ASP A 1 211 ? 7.543 -0.430 -18.000 1.00 93.56 211 ASP A CA 1
ATOM 1624 C C . ASP A 1 211 ? 8.572 0.440 -17.269 1.00 93.56 211 ASP A C 1
ATOM 1626 O O . ASP A 1 211 ? 8.690 1.642 -17.493 1.00 93.56 211 ASP A O 1
ATOM 1630 N N . ILE A 1 212 ? 9.387 -0.162 -16.404 1.00 94.06 212 ILE A N 1
ATOM 1631 C CA . ILE A 1 212 ? 10.421 0.571 -15.659 1.00 94.06 212 ILE A CA 1
ATOM 1632 C C . ILE A 1 212 ? 11.578 0.973 -16.568 1.00 94.06 212 ILE A C 1
ATOM 1634 O O . ILE A 1 212 ? 12.173 2.035 -16.377 1.00 94.06 212 ILE A O 1
ATOM 1638 N N . SER A 1 213 ? 11.919 0.132 -17.543 1.00 93.38 213 SER A N 1
ATOM 1639 C CA . SER A 1 213 ? 12.996 0.405 -18.494 1.00 93.38 213 SER A CA 1
ATOM 1640 C C . SER A 1 213 ? 12.642 1.554 -19.433 1.00 93.38 213 SER A C 1
ATOM 1642 O O . SER A 1 213 ? 13.512 2.370 -19.746 1.00 93.38 213 SER A O 1
ATOM 1644 N N . SER A 1 214 ? 11.384 1.638 -19.876 1.00 92.19 214 SER A N 1
ATOM 1645 C CA . SER A 1 214 ? 10.891 2.771 -20.660 1.00 92.19 214 SER A CA 1
ATOM 1646 C C . SER A 1 214 ? 10.826 4.033 -19.796 1.00 92.19 214 SER A C 1
ATOM 1648 O O . SER A 1 214 ? 11.390 5.066 -20.167 1.00 92.19 214 SER A O 1
ATOM 1650 N N . LEU A 1 215 ? 10.269 3.930 -18.585 1.00 91.50 215 LEU A N 1
ATOM 1651 C CA . LEU A 1 215 ? 10.157 5.048 -17.656 1.00 91.50 215 LEU A CA 1
ATOM 1652 C C . LEU A 1 215 ? 11.522 5.599 -17.229 1.00 91.50 215 LEU A C 1
ATOM 1654 O O . LEU A 1 215 ? 11.698 6.813 -17.146 1.00 91.50 215 LEU A O 1
ATOM 1658 N N . GLY A 1 216 ? 12.515 4.741 -17.003 1.00 89.62 216 GLY A N 1
ATOM 1659 C CA . GLY A 1 216 ? 13.872 5.146 -16.631 1.00 89.62 216 GLY A CA 1
ATOM 1660 C C . GLY A 1 216 ? 14.592 5.969 -17.702 1.00 89.62 216 GLY A C 1
ATOM 1661 O O . GLY A 1 216 ? 15.472 6.759 -17.362 1.00 89.62 216 GLY A O 1
ATOM 1662 N N . LYS A 1 217 ? 14.197 5.827 -18.974 1.00 89.81 217 LYS A N 1
ATOM 1663 C CA . LYS A 1 217 ? 14.718 6.607 -20.110 1.00 89.81 217 LYS A CA 1
ATOM 1664 C C . LYS A 1 217 ? 13.927 7.897 -20.366 1.00 89.81 217 LYS A C 1
ATOM 1666 O O . LYS A 1 217 ? 14.348 8.712 -21.181 1.00 89.81 217 LYS A O 1
ATOM 1671 N N . SER A 1 218 ? 12.792 8.086 -19.693 1.00 89.19 218 SER A N 1
ATOM 1672 C CA . SER A 1 218 ? 11.930 9.257 -19.872 1.00 89.19 218 SER A CA 1
ATOM 1673 C C . SER A 1 218 ? 12.533 10.540 -19.278 1.00 89.19 218 SER A C 1
ATOM 1675 O O . SER A 1 218 ? 13.324 10.515 -18.328 1.00 89.19 218 SER A O 1
ATOM 1677 N N . GLY A 1 219 ? 12.080 11.696 -19.778 1.00 85.44 219 GLY A N 1
ATOM 1678 C CA . GLY A 1 219 ? 12.413 13.003 -19.198 1.00 85.44 219 GLY A CA 1
ATOM 1679 C C . GLY A 1 219 ? 11.938 13.160 -17.744 1.00 85.44 219 GLY A C 1
ATOM 1680 O O . GLY A 1 219 ? 12.597 13.829 -16.945 1.00 85.44 219 GLY A O 1
ATOM 1681 N N . THR A 1 220 ? 10.850 12.487 -17.360 1.00 86.25 220 THR A N 1
ATOM 1682 C CA . THR A 1 220 ? 10.297 12.497 -15.995 1.00 86.25 220 THR A CA 1
ATOM 1683 C C . THR A 1 220 ? 11.270 11.882 -14.991 1.00 86.25 220 THR A C 1
ATOM 1685 O O . THR A 1 220 ? 11.521 12.453 -13.925 1.00 86.25 220 THR A O 1
ATOM 1688 N N . ALA A 1 221 ? 11.904 10.762 -15.350 1.00 87.31 221 ALA A N 1
ATOM 1689 C CA . ALA A 1 221 ? 12.952 10.154 -14.534 1.00 87.31 221 ALA A CA 1
ATOM 1690 C C . ALA A 1 221 ? 14.207 11.034 -14.452 1.00 87.31 221 ALA A C 1
ATOM 1692 O O . ALA A 1 221 ? 14.823 11.119 -13.387 1.00 87.31 221 ALA A O 1
ATOM 1693 N N . ALA A 1 222 ? 14.573 11.749 -15.520 1.00 87.62 222 ALA A N 1
ATOM 1694 C CA . ALA A 1 222 ? 15.706 12.680 -15.497 1.00 87.62 222 ALA A CA 1
ATOM 1695 C C . ALA A 1 222 ? 15.484 13.853 -14.519 1.00 87.62 222 ALA A C 1
ATOM 1697 O O . ALA A 1 222 ? 16.414 14.270 -13.822 1.00 87.62 222 ALA A O 1
ATOM 1698 N N . ARG A 1 223 ? 14.242 14.328 -14.385 1.00 88.69 223 ARG A N 1
ATOM 1699 C CA . ARG A 1 223 ? 13.878 15.453 -13.506 1.00 88.69 223 ARG A CA 1
ATOM 1700 C C . ARG A 1 223 ? 13.648 15.060 -12.042 1.00 88.69 223 ARG A C 1
ATOM 1702 O O . ARG A 1 223 ? 13.794 15.908 -11.169 1.00 88.69 223 ARG A O 1
ATOM 1709 N N . SER A 1 224 ? 13.347 13.791 -11.747 1.00 91.31 224 SER A N 1
ATOM 1710 C CA . SER A 1 224 ? 13.022 13.337 -10.385 1.00 91.31 224 SER A CA 1
ATOM 1711 C C . SER A 1 224 ? 14.064 12.365 -9.804 1.00 91.31 224 SER A C 1
ATOM 1713 O O . SER A 1 224 ? 14.061 11.173 -10.130 1.00 91.31 224 SER A O 1
ATOM 1715 N N . PRO A 1 225 ? 14.956 12.817 -8.896 1.00 93.56 225 PRO A N 1
ATOM 1716 C CA . PRO A 1 225 ? 15.943 11.938 -8.260 1.00 93.56 225 PRO A CA 1
ATOM 1717 C C . PRO A 1 225 ? 15.294 10.866 -7.377 1.00 93.56 225 PRO A C 1
ATOM 1719 O O . PRO A 1 225 ? 15.808 9.751 -7.266 1.00 93.56 225 PRO A O 1
ATOM 1722 N N . LEU A 1 226 ? 14.150 11.186 -6.769 1.00 92.75 226 LEU A N 1
ATOM 1723 C CA . LEU A 1 226 ? 13.403 10.261 -5.925 1.00 92.75 226 LEU A CA 1
ATOM 1724 C C . LEU A 1 226 ? 12.801 9.125 -6.763 1.00 92.75 226 LEU A C 1
ATOM 1726 O O . LEU A 1 226 ? 12.913 7.963 -6.368 1.00 92.75 226 LEU A O 1
ATOM 1730 N N . LEU A 1 227 ? 12.278 9.436 -7.955 1.00 93.50 227 LEU A N 1
ATOM 1731 C CA . LEU A 1 227 ? 11.821 8.422 -8.904 1.00 93.50 227 LEU A CA 1
ATOM 1732 C C . LEU A 1 227 ? 12.971 7.492 -9.300 1.00 93.50 227 LEU A C 1
ATOM 1734 O O . LEU A 1 227 ? 12.842 6.280 -9.154 1.00 93.50 227 LEU A O 1
ATOM 1738 N N . ARG A 1 228 ? 14.135 8.034 -9.689 1.00 94.88 228 ARG A N 1
ATOM 1739 C CA . ARG A 1 228 ? 15.317 7.213 -10.026 1.00 94.88 228 ARG A CA 1
ATOM 1740 C C . ARG A 1 228 ? 15.728 6.283 -8.890 1.00 94.88 228 ARG A C 1
ATOM 1742 O O . ARG A 1 228 ? 16.015 5.114 -9.130 1.00 94.88 228 ARG A O 1
ATOM 1749 N N . LYS A 1 229 ? 15.712 6.772 -7.646 1.00 95.44 229 LYS A N 1
ATOM 1750 C CA . LYS A 1 229 ? 15.991 5.950 -6.460 1.00 95.44 229 LYS A CA 1
ATOM 1751 C C . LYS A 1 229 ? 15.030 4.762 -6.360 1.00 95.44 229 LYS A C 1
ATOM 1753 O O . LYS A 1 229 ? 15.473 3.658 -6.044 1.00 95.44 229 LYS A O 1
ATOM 1758 N N . PHE A 1 230 ? 13.736 4.964 -6.604 1.00 95.06 230 PHE A N 1
ATOM 1759 C CA . PHE A 1 230 ? 12.759 3.875 -6.575 1.00 95.06 230 PHE A CA 1
ATOM 1760 C C . PHE A 1 230 ? 12.874 2.932 -7.772 1.00 95.06 230 PHE A C 1
ATOM 1762 O O . PHE A 1 230 ? 12.807 1.724 -7.557 1.00 95.06 230 PHE A O 1
ATOM 1769 N N . LEU A 1 231 ? 13.150 3.442 -8.975 1.00 96.00 231 LEU A N 1
ATOM 1770 C CA . LEU A 1 231 ? 13.408 2.609 -10.154 1.00 96.00 231 LEU A CA 1
ATOM 1771 C C . LEU A 1 231 ? 14.601 1.682 -9.906 1.00 96.00 231 LEU A C 1
ATOM 1773 O O . LEU A 1 231 ? 14.456 0.473 -10.025 1.00 96.00 231 LEU A O 1
ATOM 1777 N N . VAL A 1 232 ? 15.736 2.209 -9.427 1.00 96.25 232 VAL A N 1
ATOM 1778 C CA . VAL A 1 232 ? 16.914 1.389 -9.079 1.00 96.25 232 VAL A CA 1
ATOM 1779 C C . VAL A 1 232 ? 16.566 0.339 -8.023 1.00 96.25 232 VAL A C 1
ATOM 1781 O O . VAL A 1 232 ? 16.935 -0.827 -8.153 1.00 96.25 232 VAL A O 1
ATOM 1784 N N . LYS A 1 233 ? 15.820 0.728 -6.982 1.00 96.31 233 LYS A N 1
ATOM 1785 C CA . LYS A 1 233 ? 15.395 -0.184 -5.912 1.00 96.31 233 LYS A CA 1
ATOM 1786 C C . LYS A 1 233 ? 14.515 -1.319 -6.436 1.00 96.31 233 LYS A C 1
ATOM 1788 O O . LYS A 1 233 ? 14.627 -2.442 -5.949 1.00 96.31 233 LYS A O 1
ATOM 1793 N N . LEU A 1 234 ? 13.627 -1.027 -7.380 1.00 96.69 234 LEU A N 1
ATOM 1794 C CA . LEU A 1 234 ? 12.741 -2.008 -7.990 1.00 96.69 234 LEU A CA 1
ATOM 1795 C C . LEU A 1 234 ? 13.502 -2.904 -8.974 1.00 96.69 234 LEU A C 1
ATOM 1797 O O . LEU A 1 234 ? 13.415 -4.120 -8.845 1.00 96.69 234 LEU A O 1
ATOM 1801 N N . SER A 1 235 ? 14.347 -2.341 -9.843 1.00 96.38 235 SER A N 1
ATOM 1802 C CA . SER A 1 235 ? 15.239 -3.095 -10.736 1.00 96.38 235 SER A CA 1
ATOM 1803 C C . SER A 1 235 ? 16.113 -4.095 -9.975 1.00 96.38 235 SER A C 1
ATOM 1805 O O . SER A 1 235 ? 16.224 -5.249 -10.380 1.00 96.38 235 SER A O 1
ATOM 1807 N N . GLN A 1 236 ? 16.684 -3.690 -8.834 1.00 96.00 236 GLN A N 1
ATOM 1808 C CA . GLN A 1 236 ? 17.452 -4.589 -7.965 1.00 96.00 236 GLN A CA 1
ATOM 1809 C C . GLN A 1 236 ? 16.609 -5.762 -7.452 1.00 96.00 236 GLN A C 1
ATOM 1811 O O . GLN A 1 236 ? 17.084 -6.894 -7.424 1.00 96.00 236 GLN A O 1
ATOM 1816 N N . ARG A 1 237 ? 15.359 -5.511 -7.046 1.00 95.12 237 ARG A N 1
ATOM 1817 C CA . ARG A 1 237 ? 14.468 -6.560 -6.529 1.00 95.12 237 ARG A CA 1
ATOM 1818 C C . ARG A 1 237 ? 14.017 -7.512 -7.630 1.00 95.12 237 ARG A C 1
ATOM 1820 O O . ARG A 1 237 ? 14.079 -8.712 -7.411 1.00 95.12 237 ARG A O 1
ATOM 1827 N N . ILE A 1 238 ? 13.674 -6.993 -8.809 1.00 95.38 238 ILE A N 1
ATOM 1828 C CA . ILE A 1 238 ? 13.373 -7.803 -9.997 1.00 95.38 238 ILE A CA 1
ATOM 1829 C C . ILE A 1 238 ? 14.560 -8.717 -10.322 1.00 95.38 238 ILE A C 1
ATOM 1831 O O . ILE A 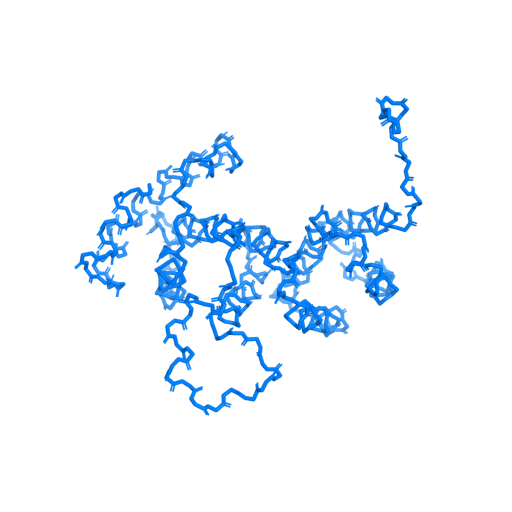1 238 ? 14.390 -9.926 -10.452 1.00 95.38 238 ILE A O 1
ATOM 1835 N N . GLY A 1 239 ? 15.777 -8.163 -10.364 1.00 93.81 239 GLY A N 1
ATOM 1836 C CA . GLY A 1 239 ? 16.992 -8.946 -10.593 1.00 93.81 239 GLY A CA 1
ATOM 1837 C C . GLY A 1 239 ? 17.169 -10.074 -9.571 1.00 93.81 239 GLY A C 1
ATOM 1838 O O . GLY A 1 239 ? 17.436 -11.211 -9.953 1.00 93.81 239 GLY A O 1
ATOM 1839 N N . LEU A 1 240 ? 16.955 -9.794 -8.280 1.00 91.81 240 LEU A N 1
ATOM 1840 C CA . LEU A 1 240 ? 17.009 -10.810 -7.222 1.00 91.81 240 LEU A CA 1
ATOM 1841 C C . LEU A 1 240 ? 15.931 -11.894 -7.373 1.00 91.81 240 LEU A C 1
ATOM 1843 O O . LEU A 1 240 ? 16.210 -13.052 -7.074 1.00 91.81 240 LEU A O 1
ATOM 1847 N N . THR A 1 241 ? 14.733 -11.550 -7.852 1.00 92.06 241 THR A N 1
ATOM 1848 C CA . THR A 1 241 ? 13.663 -12.520 -8.137 1.00 92.06 241 THR A CA 1
ATOM 1849 C C . THR A 1 241 ? 14.042 -13.467 -9.282 1.00 92.06 241 THR A C 1
ATOM 1851 O O . THR A 1 241 ? 13.733 -14.660 -9.218 1.00 92.06 241 THR A O 1
ATOM 1854 N N . CYS A 1 242 ? 14.746 -12.968 -10.303 1.00 91.25 242 CYS A N 1
ATOM 1855 C CA . CYS A 1 242 ? 15.193 -13.766 -11.449 1.00 91.25 242 CYS A CA 1
ATOM 1856 C C . CYS A 1 242 ? 16.344 -14.723 -11.103 1.00 91.25 242 CYS A C 1
ATOM 1858 O O . CYS A 1 242 ? 16.412 -15.835 -11.632 1.00 91.25 242 CYS A O 1
ATOM 1860 N N . LEU A 1 243 ? 17.250 -14.317 -10.210 1.00 89.12 243 LEU A N 1
ATOM 1861 C CA . LEU A 1 243 ? 18.417 -15.121 -9.842 1.00 89.12 243 LEU A CA 1
ATOM 1862 C C . LEU A 1 243 ? 18.010 -16.445 -9.176 1.00 89.12 243 LEU A C 1
ATOM 1864 O O . LEU A 1 243 ? 17.074 -16.465 -8.377 1.00 89.12 243 LEU A O 1
ATOM 1868 N N . PRO A 1 244 ? 18.685 -17.573 -9.468 1.00 81.56 244 PRO A N 1
ATOM 1869 C CA . PRO A 1 244 ? 18.383 -18.855 -8.837 1.00 81.56 244 PRO A CA 1
ATOM 1870 C C . PRO A 1 244 ? 18.574 -18.773 -7.318 1.00 81.56 244 PRO A C 1
ATOM 1872 O O . PRO A 1 244 ? 19.503 -18.129 -6.824 1.00 81.56 244 PRO A O 1
ATOM 1875 N N . TYR A 1 245 ? 17.685 -19.432 -6.573 1.00 78.25 245 TYR A N 1
ATOM 1876 C CA . TYR A 1 245 ? 17.794 -19.492 -5.119 1.00 78.25 245 TYR A CA 1
ATOM 1877 C C . TYR A 1 245 ? 19.052 -20.272 -4.726 1.00 78.25 245 TYR A C 1
ATOM 1879 O O . TYR A 1 245 ? 19.219 -21.428 -5.112 1.00 78.25 245 TYR A O 1
ATOM 1887 N N . ARG A 1 246 ? 19.938 -19.644 -3.949 1.00 77.19 246 ARG A N 1
ATOM 1888 C CA . ARG A 1 246 ? 21.078 -20.333 -3.341 1.00 77.19 246 ARG A CA 1
ATOM 1889 C C . ARG A 1 246 ? 20.650 -20.861 -1.979 1.00 77.19 246 ARG A C 1
ATOM 1891 O O . ARG A 1 246 ? 20.388 -20.073 -1.070 1.00 77.19 246 ARG A O 1
ATOM 1898 N N . LEU A 1 247 ? 20.582 -22.185 -1.849 1.00 74.88 247 LEU A N 1
ATOM 1899 C CA . LEU A 1 247 ? 20.401 -22.833 -0.555 1.00 74.88 247 LEU A CA 1
ATOM 1900 C C . LEU A 1 247 ? 21.565 -22.433 0.366 1.00 74.88 247 LEU A C 1
ATOM 1902 O O . LEU A 1 247 ? 22.724 -22.518 -0.052 1.00 74.88 247 LEU A O 1
ATOM 1906 N N . PRO A 1 248 ? 21.293 -21.976 1.599 1.00 77.62 248 PRO A N 1
ATOM 1907 C CA . PRO A 1 248 ? 22.353 -21.738 2.562 1.00 77.62 248 PRO A CA 1
ATOM 1908 C C . PRO A 1 248 ? 23.076 -23.051 2.872 1.00 77.62 248 PRO A C 1
ATOM 1910 O O . PRO A 1 248 ? 22.422 -24.065 3.107 1.00 77.62 248 PRO A O 1
ATOM 1913 N N . SER A 1 249 ? 24.409 -23.024 2.929 1.00 75.38 249 SER A N 1
ATOM 1914 C CA . SER A 1 249 ? 25.252 -24.209 3.164 1.00 75.38 249 SER A CA 1
ATOM 1915 C C . SER A 1 249 ? 24.987 -24.933 4.492 1.00 75.38 249 SER A C 1
ATOM 1917 O O . SER A 1 249 ? 25.444 -26.053 4.674 1.00 75.38 249 SER A O 1
ATOM 1919 N N . TRP A 1 250 ? 24.258 -24.305 5.417 1.00 81.81 250 TRP A N 1
ATOM 1920 C CA . TRP A 1 250 ? 23.942 -24.825 6.749 1.00 81.81 250 TRP A CA 1
ATOM 1921 C C . TRP A 1 250 ? 22.576 -25.522 6.853 1.00 81.81 250 TRP A C 1
ATOM 1923 O O . TRP A 1 250 ? 22.238 -26.021 7.925 1.00 81.81 250 TRP A O 1
ATOM 1933 N N . ARG A 1 251 ? 21.763 -25.556 5.785 1.00 67.44 251 ARG A N 1
ATOM 1934 C CA . ARG A 1 251 ? 20.549 -26.383 5.783 1.00 67.44 251 ARG A CA 1
ATOM 1935 C C . ARG A 1 251 ? 20.939 -27.837 5.525 1.00 67.44 251 ARG A C 1
ATOM 1937 O O . ARG A 1 251 ? 21.299 -28.179 4.403 1.00 67.44 251 ARG A O 1
ATOM 1944 N N . TYR A 1 252 ? 20.860 -28.666 6.563 1.00 66.12 252 TYR A N 1
ATOM 1945 C CA . TYR A 1 252 ? 20.866 -30.120 6.412 1.00 66.12 252 TYR A CA 1
ATOM 1946 C C . TYR A 1 252 ? 19.667 -30.527 5.539 1.00 66.12 252 TYR A C 1
ATOM 1948 O O . TYR A 1 252 ? 18.566 -30.007 5.749 1.00 66.12 252 TYR A O 1
ATOM 1956 N N . MET A 1 253 ? 19.929 -31.350 4.516 1.00 59.19 253 MET A N 1
ATOM 1957 C CA . MET A 1 253 ? 18.909 -31.913 3.619 1.00 59.19 253 MET A CA 1
ATOM 1958 C C . MET A 1 253 ? 17.975 -32.860 4.363 1.00 59.19 253 MET A C 1
ATOM 1960 O O . MET A 1 253 ? 18.473 -33.576 5.260 1.00 59.19 253 MET A O 1
#

Secondary structure (DSSP, 8-state):
-HHHHHHHHHH-S-HHHHHHHHHHHHHHHHHHHHH-HHHHGGGS---TTHHHHHHHHHHHHHH---S---TTS--SHHHHHHHHHHHHHHHTTSSS-GGGT-TTTTT-TT--TTSPPHHHHHHHHHHHHHHTSSSHHHHHHHHHHHHHTTSTT-HHHHHHHHHHHHHHHH----SHHHHHHHHHHHHHHHHHHHHS-HHHHHHHHHHHHHHHHHHHHSHHHHH-HHHHHHHHHHHHHHHHHHSPP---TT---

Foldseek 3Di:
DVVLVVLCVVPPLDVVSVQVVLVVLVVLLVCCVPVNLVVSLVPADQDLLCQVSLLSNLVSLVVPDDPDPDPDDSSSSVSSNLVSLSNLLRNLLDPDDNLVNQPCVVVCPPDDPLDDRPSLVSLVVSLLQQLLDPDVSLLSSLSSLLSNCQDPNRLSVVVVLLVVLLVLLPDPDPDSSSLSSLLSSLSSLLSNLVRHDLVSVVVCLVVVVVSLVVSCPDPSVVPDPSSVVSSVSNVVSSVVSPDDDDDDPPDDD

InterPro domains:
  IPR033162 Tubulin-folding cofactor D [PTHR12658] (4-253)

Organism: Eucalyptus grandis (NCBI:txid71139)

Mean predicted aligned error: 7.51 Å

Nearest PDB structures (foldseek):
  1jpp-assembly1_A  TM=5.083E-01  e=2.429E-01  Mus musculus
  7uwi-assembly1_A  TM=5.126E-01  e=4.102E-01  Homo sapiens
  8eic-assembly1_A  TM=4.757E-01  e=1.072E+00  Homo sapiens
  1jpp-assembly2_B  TM=3.188E-01  e=3.157E-01  Mus musculus
  4djs-assembly1_A  TM=2.993E-01  e=5.103E-01  Homo sapiens

Radius of gyration: 19.2 Å; Cα contacts (8 Å, |Δi|>4): 262; chains: 1; bounding box: 52×58×44 Å